Protein AF-A0A673ISH9-F1 (afdb_monomer_lite)

Organism: NCBI:txid307959

Foldseek 3Di:
DVVPVVVVVVVVVVVVVCVVVVVPPPDDPDDDDDDDDDDPPPDDDVVVVVVVVVVVVLVPDPDPVVNVVVVVVDDPVVVVVVVVVVVVDDPDPDDDDDPDDPVRVVVVVVVVVVVVVVVVVVVVVVVVVVVVVVVVVVVVVVVVVVVVVVVVVVVVVVVVVVVVVVVVVVVVVVVVVVVVVVVVVVVVVVVVVVVVVVVVVVVVVVVVVVVVVVVVVVVVVVVVVVVVVVVVVVVVVVVVVVVVVVVVVVVVVVVVVVVVVVVVVVVVVVVVVVVVVVVVVVVVVVVVVVVVVVVVVVVVVVVDDDD

Secondary structure (DSSP, 8-state):
--HHHHHHHHHHHHHHHHHHTTTTS-S---------S-----S--HHHHHHHHHHHHHHT---HHHHHHHHHHS-HHHHHHHHHHHHT--------S----HHHHHHHHHHHHHHHHHHHHHHHHHHHHHHHHHHHHHHHHHHHHHHHHHHHHHHHHHHHHHHHHHHHHHHHHHHHHHHHHHHHHHHHHHHHHHHHHHHHHHHHHHHHHHHHHHHHHHHHHHHHHHHHHHHHHHHHHHHHHHHHHHHHHHHHHHHHHHHHHHHHHHHHHHHHHHHHHHHHHHHHHHHHHHHHHHHHHHHHHTT----

Radius of gyration: 97.78 Å; chains: 1; bounding box: 196×85×263 Å

Structure (mmCIF, N/CA/C/O backbone):
data_AF-A0A673ISH9-F1
#
_entry.id   AF-A0A673ISH9-F1
#
loop_
_atom_site.group_PDB
_atom_site.id
_atom_site.type_symbol
_atom_site.label_atom_id
_atom_site.label_alt_id
_atom_site.label_comp_id
_atom_site.label_asym_id
_atom_site.label_entity_id
_atom_site.label_seq_id
_atom_site.pdbx_PDB_ins_code
_atom_site.Cartn_x
_atom_site.Cartn_y
_atom_site.Cartn_z
_atom_site.occupancy
_atom_site.B_iso_or_equiv
_atom_site.auth_seq_id
_atom_site.auth_comp_id
_atom_site.auth_asym_id
_atom_site.auth_atom_id
_atom_site.pdbx_PDB_model_num
ATOM 1 N N . MET A 1 1 ? -27.353 -37.062 15.083 1.00 54.69 1 MET A N 1
ATOM 2 C CA . MET A 1 1 ? -26.803 -37.306 16.437 1.00 54.69 1 MET A CA 1
ATOM 3 C C . MET A 1 1 ? -26.825 -36.071 17.351 1.00 54.69 1 MET A C 1
ATOM 5 O O . MET A 1 1 ? -26.602 -36.241 18.534 1.00 54.69 1 MET A O 1
ATOM 9 N N . ALA A 1 2 ? -27.148 -34.859 16.867 1.00 55.19 2 ALA A N 1
ATOM 10 C CA . ALA A 1 2 ? -27.230 -33.647 17.705 1.00 55.19 2 ALA A CA 1
ATOM 11 C C . ALA A 1 2 ? -28.579 -33.440 18.439 1.00 55.19 2 ALA A C 1
ATOM 13 O O . ALA A 1 2 ? -28.677 -32.582 19.306 1.00 55.19 2 ALA A O 1
ATOM 14 N N . SER A 1 3 ? -29.616 -34.220 18.106 1.00 65.44 3 SER A N 1
ATOM 15 C CA . SER A 1 3 ? -30.972 -34.047 18.659 1.00 65.44 3 SER A CA 1
ATOM 16 C C . SER A 1 3 ? -31.122 -34.545 20.099 1.00 65.44 3 SER A C 1
ATOM 18 O O . SER A 1 3 ? -31.975 -34.047 20.822 1.00 65.44 3 SER A O 1
ATOM 20 N N . ASP A 1 4 ? -30.316 -35.524 20.509 1.00 77.62 4 ASP A N 1
ATOM 21 C CA . ASP A 1 4 ? -30.502 -36.228 21.786 1.00 77.62 4 ASP A CA 1
ATOM 22 C C . ASP A 1 4 ? -29.979 -35.394 22.968 1.00 77.62 4 ASP A C 1
ATOM 24 O O . ASP A 1 4 ? -30.628 -35.257 24.001 1.00 77.62 4 ASP A O 1
ATOM 28 N N . ALA A 1 5 ? -28.847 -34.712 22.762 1.00 81.06 5 ALA A N 1
ATOM 29 C CA . ALA A 1 5 ? -28.279 -33.787 23.740 1.00 81.06 5 ALA A CA 1
ATOM 30 C C . ALA A 1 5 ? -29.147 -32.529 23.935 1.00 81.06 5 ALA A C 1
ATOM 32 O O . ALA A 1 5 ? -29.278 -32.047 25.057 1.00 81.06 5 ALA A O 1
ATOM 33 N N . SER A 1 6 ? -29.769 -32.021 22.863 1.00 84.50 6 SER A N 1
ATOM 34 C CA . SER A 1 6 ? -30.681 -30.870 22.942 1.00 84.50 6 SER A CA 1
ATOM 35 C C . SER A 1 6 ? -31.958 -31.217 23.710 1.00 84.50 6 SER A C 1
ATOM 37 O O . SER A 1 6 ? -32.383 -30.441 24.558 1.00 84.50 6 SER A O 1
ATOM 39 N N . HIS A 1 7 ? -32.527 -32.403 23.471 1.00 88.38 7 HIS A N 1
ATOM 40 C CA . HIS A 1 7 ? -33.736 -32.857 24.159 1.00 88.38 7 HIS A CA 1
ATOM 41 C C . HIS A 1 7 ? -33.478 -33.149 25.648 1.00 88.38 7 HIS A C 1
ATOM 43 O O . HIS A 1 7 ? -34.328 -32.866 26.494 1.00 88.38 7 HIS A O 1
ATOM 49 N N . MET A 1 8 ? -32.296 -33.672 25.993 1.00 86.19 8 MET A N 1
ATOM 50 C CA . MET A 1 8 ? -31.890 -33.845 27.392 1.00 86.19 8 MET A CA 1
ATOM 51 C C . MET A 1 8 ? -31.741 -32.512 28.134 1.00 86.19 8 MET A C 1
ATOM 53 O O . MET A 1 8 ? -32.114 -32.432 29.303 1.00 86.19 8 MET A O 1
ATOM 57 N N . LEU A 1 9 ? -31.199 -31.480 27.479 1.00 87.62 9 LEU A N 1
ATOM 58 C CA . LEU A 1 9 ? -31.047 -30.157 28.088 1.00 87.62 9 LEU A CA 1
ATOM 59 C C . LEU A 1 9 ? -32.413 -29.493 28.318 1.00 87.62 9 LEU A C 1
ATOM 61 O O . LEU A 1 9 ? -32.655 -28.942 29.386 1.00 87.62 9 LEU A O 1
ATOM 65 N N . GLU A 1 10 ? -33.315 -29.603 27.343 1.00 88.75 10 GLU A N 1
ATOM 66 C CA . GLU A 1 10 ? -34.685 -29.086 27.423 1.00 88.75 10 GLU A CA 1
ATOM 67 C C . GLU A 1 10 ? -35.474 -29.738 28.570 1.00 88.75 10 GLU A C 1
ATOM 69 O O . GLU A 1 10 ? -36.025 -29.038 29.416 1.00 88.75 10 GLU A O 1
ATOM 74 N N . ALA A 1 11 ? -35.417 -31.069 28.689 1.00 85.94 11 ALA A N 1
ATOM 75 C CA . ALA A 1 11 ? -36.080 -31.798 29.773 1.00 85.94 11 ALA A CA 1
ATOM 76 C C . ALA A 1 11 ? -35.488 -31.491 31.165 1.00 85.94 11 ALA A C 1
ATOM 78 O O . ALA A 1 11 ? -36.198 -31.535 32.172 1.00 85.94 11 ALA A O 1
ATOM 79 N N . ALA A 1 12 ? -34.187 -31.192 31.242 1.00 87.94 12 ALA A N 1
ATOM 80 C CA . ALA A 1 12 ? -33.538 -30.805 32.493 1.00 87.94 12 ALA A CA 1
ATOM 81 C C . ALA A 1 12 ? -33.943 -29.391 32.940 1.00 87.94 12 ALA A C 1
ATOM 83 O O . ALA A 1 12 ? -34.156 -29.172 34.131 1.00 87.94 12 ALA A O 1
ATOM 84 N N . LEU A 1 13 ? -34.088 -28.451 31.999 1.00 89.25 13 LEU A N 1
ATOM 85 C CA . LEU A 1 13 ? -34.551 -27.090 32.283 1.00 89.25 13 LEU A CA 1
ATOM 86 C C . LEU A 1 13 ? -36.020 -27.076 32.727 1.00 89.25 13 LEU A C 1
ATOM 88 O O . LEU A 1 13 ? -36.344 -26.431 33.720 1.00 89.25 13 LEU A O 1
ATOM 92 N N . GLU A 1 14 ? -36.880 -27.869 32.083 1.00 85.38 14 GLU A N 1
ATOM 93 C CA . GLU A 1 14 ? -38.287 -28.021 32.480 1.00 85.38 14 GLU A CA 1
ATOM 94 C C . GLU A 1 14 ? -38.423 -28.608 33.901 1.00 85.38 14 GLU A C 1
ATOM 96 O O . GLU A 1 14 ? -39.235 -28.148 34.704 1.00 85.38 14 GLU A O 1
ATOM 101 N N . GLN A 1 15 ? -37.554 -29.557 34.280 1.00 84.88 15 GLN A N 1
ATOM 102 C CA . GLN A 1 15 ? -37.510 -30.065 35.658 1.00 84.88 15 GLN A CA 1
ATOM 103 C C . GLN A 1 15 ? -37.092 -29.016 36.692 1.00 84.88 15 GLN A C 1
ATOM 105 O O . GLN A 1 15 ? -37.546 -29.089 37.835 1.00 84.88 15 GLN A O 1
ATOM 110 N N . MET A 1 16 ? -36.209 -28.082 36.336 1.00 81.69 16 MET A N 1
ATOM 111 C CA . MET A 1 16 ? -35.798 -27.012 37.247 1.00 81.69 16 MET A CA 1
ATOM 112 C C . MET A 1 16 ? -36.930 -26.004 37.449 1.00 81.69 16 MET A C 1
ATOM 114 O O . MET A 1 16 ? -37.184 -25.610 38.589 1.00 81.69 16 MET A O 1
ATOM 118 N N . ASP A 1 17 ? -37.664 -25.676 36.385 1.00 81.56 17 ASP A N 1
ATOM 119 C CA . ASP A 1 17 ? -38.847 -24.815 36.463 1.00 81.56 17 ASP A CA 1
ATOM 120 C C . ASP A 1 17 ? -39.957 -25.443 37.321 1.00 81.56 17 ASP A C 1
ATOM 122 O O . ASP A 1 17 ? -40.519 -24.765 38.179 1.00 81.56 17 ASP A O 1
ATOM 126 N N . ASP A 1 18 ? -40.207 -26.751 37.204 1.00 81.75 18 ASP A N 1
ATOM 127 C CA . ASP A 1 18 ? -41.174 -27.473 38.048 1.00 81.75 18 ASP A CA 1
ATOM 128 C C . ASP A 1 18 ? -40.818 -27.462 39.550 1.00 81.75 18 ASP A C 1
ATOM 130 O O . ASP A 1 18 ? -41.706 -27.501 40.413 1.00 81.75 18 ASP A O 1
ATOM 134 N N . ILE A 1 19 ? -39.520 -27.447 39.878 1.00 74.44 19 ILE A N 1
ATOM 135 C CA . ILE A 1 19 ? -39.020 -27.375 41.260 1.00 74.44 19 ILE A CA 1
ATOM 136 C C . ILE A 1 19 ? -39.167 -25.950 41.802 1.00 74.44 19 ILE A C 1
ATOM 138 O O . ILE A 1 19 ? -39.628 -25.778 42.930 1.00 74.44 19 ILE A O 1
ATOM 142 N N . ILE A 1 20 ? -38.829 -24.934 41.001 1.00 73.69 20 ILE A N 1
ATOM 143 C CA . ILE A 1 20 ? -38.956 -23.518 41.378 1.00 73.69 20 ILE A CA 1
ATOM 144 C C . ILE A 1 20 ? -40.434 -23.118 41.511 1.00 73.69 20 ILE A C 1
ATOM 146 O O . ILE A 1 20 ? -40.794 -22.388 42.433 1.00 73.69 20 ILE A O 1
ATOM 150 N N . ALA A 1 21 ? -41.308 -23.650 40.652 1.00 78.25 21 ALA A N 1
ATOM 151 C CA . ALA A 1 21 ? -42.753 -23.423 40.694 1.00 78.25 21 ALA A CA 1
ATOM 152 C C . ALA A 1 21 ? -43.468 -24.175 41.837 1.00 78.25 21 ALA A C 1
ATOM 154 O O . ALA A 1 21 ? -44.660 -23.966 42.060 1.00 78.25 21 ALA A O 1
ATOM 155 N N . GLY A 1 22 ? -42.771 -25.060 42.563 1.00 67.00 22 GLY A N 1
ATOM 156 C CA . GLY A 1 22 ? -43.341 -25.844 43.664 1.00 67.00 22 GLY A CA 1
ATOM 157 C C . GLY A 1 22 ? -44.279 -26.977 43.224 1.00 67.00 22 GLY A C 1
ATOM 158 O O . GLY A 1 22 ? -44.858 -27.659 44.071 1.00 67.00 22 GLY A O 1
ATOM 159 N N . SER A 1 23 ? -44.395 -27.232 41.919 1.00 65.69 23 SER A N 1
ATOM 160 C CA . SER A 1 23 ? -45.298 -28.224 41.320 1.00 65.69 23 SER A CA 1
ATOM 161 C C . SER A 1 23 ? -44.922 -29.675 41.654 1.00 65.69 23 SER A C 1
ATOM 163 O O . SER A 1 23 ? -45.761 -30.571 41.555 1.00 65.69 23 SER A O 1
ATOM 165 N N . LYS A 1 24 ? -43.675 -29.930 42.082 1.00 56.50 24 LYS A N 1
ATOM 166 C CA . LYS A 1 24 ? -43.125 -31.287 42.273 1.00 56.50 24 LYS A CA 1
ATOM 167 C C . LYS A 1 24 ? -42.736 -31.656 43.709 1.00 56.50 24 LYS A C 1
ATOM 169 O O . LYS A 1 24 ? -42.126 -32.700 43.925 1.00 56.50 24 LYS A O 1
ATOM 174 N N . ALA A 1 25 ? -43.139 -30.869 44.709 1.00 53.06 25 ALA A N 1
ATOM 175 C CA . ALA A 1 25 ? -42.859 -31.154 46.124 1.00 53.06 25 ALA A CA 1
ATOM 176 C C . ALA A 1 25 ? -43.695 -32.309 46.732 1.00 53.06 25 ALA A C 1
ATOM 178 O O . ALA A 1 25 ? -43.620 -32.564 47.932 1.00 53.06 25 ALA A O 1
ATOM 179 N N . ALA A 1 26 ? -44.484 -33.031 45.930 1.00 54.50 26 ALA A N 1
ATOM 180 C CA . ALA A 1 26 ? -45.403 -34.065 46.403 1.00 54.50 26 ALA A CA 1
ATOM 181 C C . ALA A 1 26 ? -45.186 -35.429 45.728 1.00 54.50 26 ALA A C 1
ATOM 183 O O . ALA A 1 26 ? -46.145 -36.073 45.319 1.00 54.50 26 ALA A O 1
ATOM 184 N N . VAL A 1 27 ? -43.941 -35.905 45.611 1.00 49.75 27 VAL A N 1
ATOM 185 C CA . VAL A 1 27 ? -43.688 -37.322 45.298 1.00 49.75 27 VAL A CA 1
ATOM 186 C C . VAL A 1 27 ? -42.515 -37.857 46.120 1.00 49.75 27 VAL A C 1
ATOM 188 O O . VAL A 1 27 ? -41.355 -37.667 45.777 1.00 49.75 27 VAL A O 1
ATOM 191 N N . GLY A 1 28 ? -42.846 -38.605 47.177 1.00 46.75 28 GLY A N 1
ATOM 192 C CA . GLY A 1 28 ? -42.108 -39.831 47.482 1.00 46.75 28 GLY A CA 1
ATOM 193 C C . GLY A 1 28 ? -40.997 -39.791 48.532 1.00 46.75 28 GLY A C 1
ATOM 194 O O . GLY A 1 28 ? -39.947 -40.372 48.294 1.00 46.75 28 GLY A O 1
ATOM 195 N N . PHE A 1 29 ? -41.255 -39.257 49.729 1.00 41.28 29 PHE A N 1
ATOM 196 C CA . PHE A 1 29 ? -40.641 -39.808 50.948 1.00 41.28 29 PHE A CA 1
ATOM 197 C C . PHE A 1 29 ? -41.734 -40.378 51.854 1.00 41.28 29 PHE A C 1
ATOM 199 O O . PHE A 1 29 ? -42.214 -39.755 52.795 1.00 41.28 29 PHE A O 1
ATOM 206 N N . SER A 1 30 ? -42.175 -41.582 51.500 1.00 41.94 30 SER A N 1
ATOM 207 C CA . SER A 1 30 ? -43.017 -42.451 52.317 1.00 41.94 30 SER A CA 1
ATOM 208 C C . SER A 1 30 ? -42.151 -43.371 53.187 1.00 41.94 30 SER A C 1
ATOM 210 O O . SER A 1 30 ? -41.233 -44.002 52.663 1.00 41.94 30 SER A O 1
ATOM 212 N N . ASN A 1 31 ? -42.546 -43.492 54.463 1.00 37.19 31 ASN A N 1
ATOM 213 C CA . ASN A 1 31 ? -42.035 -44.324 55.573 1.00 37.19 31 ASN A CA 1
ATOM 214 C C . ASN A 1 31 ? -40.959 -43.647 56.443 1.00 37.19 31 ASN A C 1
ATOM 216 O O . ASN A 1 31 ? -39.827 -43.490 56.016 1.00 37.19 31 ASN A O 1
ATOM 220 N N . GLY A 1 32 ? -41.186 -43.286 57.706 1.00 34.25 32 GLY A N 1
ATOM 221 C CA . GLY A 1 32 ? -42.346 -43.420 58.584 1.00 34.25 32 GLY A CA 1
ATOM 222 C C . GLY A 1 32 ? -41.875 -43.321 60.038 1.00 34.25 32 GLY A C 1
ATOM 223 O O . GLY A 1 32 ? -40.912 -43.994 60.379 1.00 34.25 32 GLY A O 1
ATOM 224 N N . LEU A 1 33 ? -42.527 -42.499 60.867 1.00 34.06 33 LEU A N 1
ATOM 225 C CA . LEU A 1 33 ? -42.772 -42.748 62.295 1.00 34.06 33 LEU A CA 1
ATOM 226 C C . LEU A 1 33 ? -43.655 -41.617 62.849 1.00 34.06 33 LEU A C 1
ATOM 228 O O . LEU A 1 33 ? -43.332 -40.439 62.731 1.00 34.06 33 LEU A O 1
ATOM 232 N N . TYR A 1 34 ? -44.787 -42.022 63.408 1.00 40.50 34 TYR A N 1
ATOM 233 C CA . TYR A 1 34 ? -45.808 -41.224 64.080 1.00 40.50 34 TYR A CA 1
ATOM 234 C C . TYR A 1 34 ? -45.198 -40.343 65.186 1.00 40.50 34 TYR A C 1
ATOM 236 O O . TYR A 1 34 ? -44.296 -40.772 65.900 1.00 40.50 34 TYR A O 1
ATOM 244 N N . ASP A 1 35 ? -45.536 -39.054 65.184 1.00 37.53 35 ASP A N 1
ATOM 245 C CA . ASP A 1 35 ? -46.456 -38.421 66.145 1.00 37.53 35 ASP A CA 1
ATOM 246 C C . ASP A 1 35 ? -46.049 -38.607 67.610 1.00 37.53 35 ASP A C 1
ATOM 248 O O . ASP A 1 35 ? -46.134 -39.711 68.132 1.00 37.53 35 ASP A O 1
ATOM 252 N N . LEU A 1 36 ? -45.629 -37.510 68.248 1.00 47.91 36 LEU A N 1
ATOM 253 C CA . LEU A 1 36 ? -45.933 -37.146 69.636 1.00 47.91 36 LEU A CA 1
ATOM 254 C C . LEU A 1 36 ? -45.344 -35.747 69.883 1.00 47.91 36 LEU A C 1
ATOM 256 O O . LEU A 1 36 ? -44.198 -35.599 70.309 1.00 47.91 36 LEU A O 1
ATOM 260 N N . GLY A 1 37 ? -46.117 -34.700 69.590 1.00 33.41 37 GLY A N 1
ATOM 261 C CA . GLY A 1 37 ? -45.637 -33.340 69.828 1.00 33.41 37 GLY A CA 1
ATOM 262 C C . GLY A 1 37 ? -46.582 -32.215 69.433 1.00 33.41 37 GLY A C 1
ATOM 263 O O . GLY A 1 37 ? -46.217 -31.396 68.604 1.00 33.41 37 GLY A O 1
ATOM 264 N N . SER A 1 38 ? -47.726 -32.134 70.121 1.00 35.62 38 SER A N 1
ATOM 265 C CA . SER A 1 38 ? -48.576 -30.938 70.275 1.00 35.62 38 SER A CA 1
ATOM 266 C C . SER A 1 38 ? -49.648 -30.663 69.211 1.00 35.62 38 SER A C 1
ATOM 268 O O . SER A 1 38 ? -49.358 -30.145 68.134 1.00 35.62 38 SER A O 1
ATOM 270 N N . PRO A 1 39 ? -50.932 -30.796 69.592 1.00 39.91 39 PRO A N 1
ATOM 271 C CA . PRO A 1 39 ? -51.975 -29.908 69.132 1.00 39.91 39 PRO A CA 1
ATOM 272 C C . PRO A 1 39 ? -52.344 -28.964 70.284 1.00 39.91 39 PRO A C 1
ATOM 274 O O . PRO A 1 39 ? -53.205 -29.272 71.108 1.00 39.91 39 PRO A O 1
ATOM 277 N N . VAL A 1 40 ? -51.771 -27.759 70.314 1.00 43.69 40 VAL A N 1
ATOM 278 C CA . VAL A 1 40 ? -52.495 -26.612 70.887 1.00 43.69 40 VAL A CA 1
ATOM 279 C C . VAL A 1 40 ? -53.539 -26.209 69.847 1.00 43.69 40 VAL A C 1
ATOM 281 O O . VAL A 1 40 ? -53.398 -25.238 69.111 1.00 43.69 40 VAL A O 1
ATOM 284 N N . SER A 1 41 ? -54.578 -27.036 69.727 1.00 38.88 41 SER A N 1
ATOM 285 C CA . SER A 1 41 ? -55.801 -26.661 69.032 1.00 38.88 41 SER A CA 1
ATOM 286 C C . SER A 1 41 ? -56.639 -25.867 70.022 1.00 38.88 41 SER A C 1
ATOM 288 O O . SER A 1 41 ? -57.306 -26.419 70.896 1.00 38.88 41 SER A O 1
ATOM 290 N N . VAL A 1 42 ? -56.555 -24.545 69.899 1.00 46.72 42 VAL A N 1
ATOM 291 C CA . VAL A 1 42 ? -57.412 -23.565 70.574 1.00 46.72 42 VAL A CA 1
ATOM 292 C C . VAL A 1 42 ? -58.794 -23.583 69.908 1.00 46.72 42 VAL A C 1
ATOM 294 O O . VAL A 1 42 ? -59.232 -22.617 69.292 1.00 46.72 42 VAL A O 1
ATOM 297 N N . GLY A 1 43 ? -59.467 -24.729 69.970 1.00 51.62 43 GLY A N 1
ATOM 298 C CA . GLY A 1 43 ? -60.897 -24.844 69.711 1.00 51.62 43 GLY A CA 1
ATOM 299 C C . GLY A 1 43 ? -61.642 -24.867 71.047 1.00 51.62 43 GLY A C 1
ATOM 300 O O . GLY A 1 43 ? -61.099 -25.404 72.017 1.00 51.62 43 GLY A O 1
ATOM 301 N N . PRO A 1 44 ? -62.873 -24.328 71.147 1.00 49.09 44 PRO A N 1
ATOM 302 C CA . PRO A 1 44 ? -63.705 -24.565 72.320 1.00 49.09 44 PRO A CA 1
ATOM 303 C C . PRO A 1 44 ? -63.781 -26.078 72.524 1.00 49.09 44 PRO A C 1
ATOM 305 O O . PRO A 1 44 ? -64.169 -26.795 71.598 1.00 49.09 44 PRO A O 1
ATOM 308 N N . LEU A 1 45 ? -63.346 -26.559 73.696 1.00 56.31 45 LEU A N 1
ATOM 309 C CA . LEU A 1 45 ? -63.398 -27.974 74.068 1.00 56.31 45 LEU A CA 1
ATOM 310 C C . LEU A 1 45 ? -64.744 -28.548 73.598 1.00 56.31 45 LEU A C 1
ATOM 312 O O . LEU A 1 45 ? -65.768 -27.929 73.897 1.00 56.31 45 LEU A O 1
ATOM 316 N N . PRO A 1 46 ? -64.785 -29.687 72.880 1.00 67.50 46 PRO A N 1
ATOM 317 C CA . PRO A 1 46 ? -66.018 -30.222 72.296 1.00 67.50 46 PRO A CA 1
ATOM 318 C C . PRO A 1 46 ? -67.180 -30.257 73.293 1.00 67.50 46 PRO A C 1
ATOM 320 O O . PRO A 1 46 ? -68.310 -29.948 72.945 1.00 67.50 46 PRO A O 1
ATOM 323 N N . VAL A 1 47 ? -66.869 -30.525 74.563 1.00 67.12 47 VAL A N 1
ATOM 324 C CA . VAL A 1 47 ? -67.801 -30.521 75.696 1.00 67.12 47 VAL A CA 1
ATOM 325 C C . VAL A 1 47 ? -68.473 -29.161 75.931 1.00 67.12 47 VAL A C 1
ATOM 327 O O . VAL A 1 47 ? -69.672 -29.128 76.180 1.00 67.12 47 VAL A O 1
ATOM 330 N N . LEU A 1 48 ? -67.745 -28.043 75.828 1.00 67.38 48 LEU A N 1
ATOM 331 C CA . LEU A 1 48 ? -68.309 -26.695 75.983 1.00 67.38 48 LEU A CA 1
ATOM 332 C C . LEU A 1 48 ? -69.230 -26.341 74.815 1.00 67.38 48 LEU A C 1
ATOM 334 O O . LEU A 1 48 ? -70.319 -25.819 75.032 1.00 67.38 48 LEU A O 1
ATOM 338 N N . LYS A 1 49 ? -68.831 -26.696 73.589 1.00 74.38 49 LYS A N 1
ATOM 339 C CA . LYS A 1 49 ? -69.655 -26.483 72.396 1.00 74.38 49 LYS A CA 1
ATOM 340 C C . LYS A 1 49 ? -70.941 -27.316 72.439 1.00 74.38 49 LYS A C 1
ATOM 342 O O . LYS A 1 49 ? -72.022 -26.784 72.217 1.00 74.38 49 LYS A O 1
ATOM 347 N N . LEU A 1 50 ? -70.836 -28.592 72.810 1.00 75.25 50 LEU A N 1
ATOM 348 C CA . LEU A 1 50 ? -71.983 -29.479 73.022 1.00 75.25 50 LEU A CA 1
ATOM 349 C C . LEU A 1 50 ? -72.895 -28.980 74.152 1.00 75.25 50 LEU A C 1
ATOM 351 O O . LEU A 1 50 ? -74.112 -29.041 74.016 1.00 75.25 50 LEU A O 1
ATOM 355 N N . ALA A 1 51 ? -72.339 -28.455 75.248 1.00 74.06 51 ALA A N 1
ATOM 356 C CA . ALA A 1 51 ? -73.131 -27.873 76.332 1.00 74.06 51 ALA A CA 1
ATOM 357 C C . ALA A 1 51 ? -73.911 -26.626 75.877 1.00 74.06 51 ALA A C 1
ATOM 359 O O . ALA A 1 51 ? -75.058 -26.432 76.283 1.00 74.06 51 ALA A O 1
ATOM 360 N N . GLU A 1 52 ? -73.317 -25.806 75.011 1.00 74.12 52 GLU A N 1
ATOM 361 C CA . GLU A 1 52 ? -73.948 -24.608 74.455 1.00 74.12 52 GLU A CA 1
ATOM 362 C C . GLU A 1 52 ? -75.030 -24.944 73.417 1.00 74.12 52 GLU A C 1
ATOM 364 O O . GLU A 1 52 ? -76.124 -24.382 73.465 1.00 74.12 52 GLU A O 1
ATOM 369 N N . GLU A 1 53 ? -74.795 -25.938 72.558 1.00 78.50 53 GLU A N 1
ATOM 370 C CA . GLU A 1 53 ? -75.804 -26.480 71.637 1.00 78.50 53 GLU A CA 1
ATOM 371 C C . GLU A 1 53 ? -77.008 -27.070 72.391 1.00 78.50 53 GLU A C 1
ATOM 373 O O . GLU A 1 53 ? -78.160 -26.830 72.026 1.00 78.50 53 GLU A O 1
ATOM 378 N N . LEU A 1 54 ? -76.762 -27.787 73.491 1.00 73.88 54 LEU A N 1
ATOM 379 C CA . LEU A 1 54 ? -77.806 -28.386 74.328 1.00 73.88 54 LEU A CA 1
ATOM 380 C C . LEU A 1 54 ? -78.599 -27.308 75.088 1.00 73.88 54 LEU A C 1
ATOM 382 O O . LEU A 1 54 ? -79.825 -27.387 75.179 1.00 73.88 54 LEU A O 1
ATOM 386 N N . ARG A 1 55 ? -77.928 -26.250 75.565 1.00 78.44 55 ARG A N 1
ATOM 387 C CA . ARG A 1 55 ? -78.581 -25.067 76.147 1.00 78.44 55 ARG A CA 1
ATOM 388 C C . ARG A 1 55 ? -79.493 -24.371 75.131 1.00 78.44 55 ARG A C 1
ATOM 390 O O . ARG A 1 55 ? -80.649 -24.107 75.458 1.00 78.44 55 ARG A O 1
ATOM 397 N N . LEU A 1 56 ? -79.006 -24.115 73.916 1.00 77.81 56 LEU A N 1
ATOM 398 C CA . LEU A 1 56 ? -79.776 -23.467 72.847 1.00 77.81 56 LEU A CA 1
ATOM 399 C C . LEU A 1 56 ? -80.982 -24.316 72.418 1.00 77.81 56 LEU A C 1
ATOM 401 O O . LEU A 1 56 ? -82.090 -23.797 72.281 1.00 77.81 56 LEU A O 1
ATOM 405 N N . ALA A 1 57 ? -80.799 -25.632 72.274 1.00 74.62 57 ALA A N 1
ATOM 406 C CA . ALA A 1 57 ? -81.879 -26.564 71.952 1.00 74.62 57 ALA A CA 1
ATOM 407 C C . ALA A 1 57 ? -82.974 -26.593 73.034 1.00 74.62 57 ALA A C 1
ATOM 409 O O . ALA A 1 57 ? -84.155 -26.742 72.717 1.00 74.62 57 ALA A O 1
ATOM 410 N N . LEU A 1 58 ? -82.602 -26.418 74.307 1.00 69.12 58 LEU A N 1
ATOM 411 C CA . LEU A 1 58 ? -83.558 -26.287 75.404 1.00 69.12 58 LEU A CA 1
ATOM 412 C C . LEU A 1 58 ? -84.243 -24.910 75.413 1.00 69.12 58 LEU A C 1
ATOM 414 O O . LEU A 1 58 ? -85.444 -24.850 75.670 1.00 69.12 58 LEU A O 1
ATOM 418 N N . GLU A 1 59 ? -83.527 -23.812 75.146 1.00 74.94 59 GLU A N 1
ATOM 419 C CA . GLU A 1 59 ? -84.079 -22.443 75.081 1.00 74.94 59 GLU A CA 1
ATOM 420 C C . GLU A 1 59 ? -85.101 -22.253 73.944 1.00 74.94 59 GLU A C 1
ATOM 422 O O . GLU A 1 59 ? -86.076 -21.528 74.133 1.00 74.94 59 GLU A O 1
ATOM 427 N N . LEU A 1 60 ? -84.947 -22.945 72.806 1.00 70.62 60 LEU A N 1
ATOM 428 C CA . LEU A 1 60 ? -85.906 -22.894 71.690 1.00 70.62 60 LEU A CA 1
ATOM 429 C C . LEU A 1 60 ? -87.226 -23.655 71.934 1.00 70.62 60 LEU A C 1
ATOM 431 O O . LEU A 1 60 ? -88.171 -23.490 71.160 1.00 70.62 60 LEU A O 1
ATOM 435 N N . GLN A 1 61 ? -87.331 -24.479 72.981 1.00 69.88 61 GLN A N 1
ATOM 436 C CA . GLN A 1 61 ? -88.582 -25.172 73.302 1.00 69.88 61 GLN A CA 1
ATOM 437 C C . GLN A 1 61 ? -89.513 -24.299 74.154 1.00 69.88 61 GLN A C 1
ATOM 439 O O . GLN A 1 61 ? -89.266 -24.063 75.337 1.00 69.88 61 GLN A O 1
ATOM 444 N N . ALA A 1 62 ? -90.622 -23.858 73.552 1.00 55.38 62 ALA A N 1
ATOM 445 C CA . ALA A 1 62 ? -91.562 -22.894 74.133 1.00 55.38 62 ALA A CA 1
ATOM 446 C C . ALA A 1 62 ? -92.573 -23.482 75.152 1.00 55.38 62 ALA A C 1
ATOM 448 O O . ALA A 1 62 ? -93.368 -22.731 75.717 1.00 55.38 62 ALA A O 1
ATOM 449 N N . GLY A 1 63 ? -92.573 -24.800 75.402 1.00 66.06 63 GLY A N 1
ATOM 450 C CA . GLY A 1 63 ? -93.524 -25.479 76.294 1.00 66.06 63 GLY A CA 1
ATOM 451 C C . GLY A 1 63 ? -92.874 -26.112 77.532 1.00 66.06 63 GLY A C 1
ATOM 452 O O . GLY A 1 63 ? -91.963 -26.928 77.421 1.00 66.06 63 GLY A O 1
ATOM 453 N N . ASP A 1 64 ? -93.385 -25.808 78.731 1.00 61.12 64 ASP A N 1
ATOM 454 C CA . ASP A 1 64 ? -92.873 -26.357 80.007 1.00 61.12 64 ASP A CA 1
ATOM 455 C C . ASP A 1 64 ? -93.073 -27.889 80.124 1.00 61.12 64 ASP A C 1
ATOM 457 O O . ASP A 1 64 ? -92.296 -28.609 80.753 1.00 61.12 64 ASP A O 1
ATOM 461 N N . LYS A 1 65 ? -94.087 -28.430 79.435 1.00 62.78 65 LYS A N 1
ATOM 462 C CA . LYS A 1 65 ? -94.352 -29.878 79.384 1.00 62.78 65 LYS A CA 1
ATOM 463 C C . LYS A 1 65 ? -93.278 -30.648 78.608 1.00 62.78 65 LYS A C 1
ATOM 465 O O . LYS A 1 65 ? -92.858 -31.713 79.061 1.00 62.78 65 LYS A O 1
ATOM 470 N N . ASP A 1 66 ? -92.787 -30.091 77.505 1.00 65.00 66 ASP A N 1
ATOM 471 C CA . ASP A 1 66 ? -91.802 -30.749 76.638 1.00 65.00 66 ASP A CA 1
ATOM 472 C C . ASP A 1 66 ? -90.397 -30.703 77.260 1.00 65.00 66 ASP A C 1
ATOM 474 O O . ASP A 1 66 ? -89.664 -31.694 77.243 1.00 65.00 66 ASP A O 1
ATOM 478 N N . ARG A 1 67 ? -90.074 -29.611 77.970 1.00 66.00 67 ARG A N 1
ATOM 479 C CA . ARG A 1 67 ? -88.843 -29.486 78.774 1.00 66.00 67 ARG A CA 1
ATOM 480 C C . ARG A 1 67 ? -88.764 -30.527 79.891 1.00 66.00 67 ARG A C 1
ATOM 482 O O . ARG A 1 67 ? -87.699 -31.098 80.128 1.00 66.00 67 ARG A O 1
ATOM 489 N N . ASN A 1 68 ? -89.877 -30.800 80.571 1.00 64.69 68 ASN A N 1
ATOM 490 C CA . ASN A 1 68 ? -89.922 -31.817 81.626 1.00 64.69 68 ASN A CA 1
ATOM 491 C C . ASN A 1 68 ? -89.868 -33.243 81.057 1.00 64.69 68 ASN A C 1
ATOM 493 O O . ASN A 1 68 ? -89.263 -34.119 81.676 1.00 64.69 68 ASN A O 1
ATOM 497 N N . SER A 1 69 ? -90.394 -33.458 79.847 1.00 68.00 69 SER A N 1
ATOM 498 C CA . SER A 1 69 ? -90.226 -34.720 79.121 1.00 68.00 69 SER A CA 1
ATOM 499 C C . SER A 1 69 ? -88.760 -34.959 78.719 1.00 68.00 69 SER A C 1
ATOM 501 O O . SER A 1 69 ? -88.248 -36.054 78.945 1.00 68.00 69 SER A O 1
ATOM 503 N N . LEU A 1 70 ? -88.025 -33.936 78.258 1.00 67.12 70 LEU A N 1
ATOM 504 C CA . LEU A 1 70 ? -86.576 -34.044 78.006 1.00 67.12 70 LEU A CA 1
ATOM 505 C C . LEU A 1 70 ? -85.759 -34.275 79.284 1.00 67.12 70 LEU A C 1
ATOM 507 O O . LEU A 1 70 ? -84.835 -35.084 79.284 1.00 67.12 70 LEU A O 1
ATOM 511 N N . ARG A 1 71 ? -86.108 -33.617 80.397 1.00 66.81 71 ARG A N 1
ATOM 512 C CA . ARG A 1 71 ? -85.457 -33.877 81.694 1.00 66.81 71 ARG A CA 1
ATOM 513 C C . ARG A 1 71 ? -85.654 -35.315 82.162 1.00 66.81 71 ARG A C 1
ATOM 515 O O . ARG A 1 71 ? -84.727 -35.888 82.717 1.00 66.81 71 ARG A O 1
ATOM 522 N N . SER A 1 72 ? -86.823 -35.905 81.900 1.00 64.44 72 SER A N 1
ATOM 523 C CA . SER A 1 72 ? -87.094 -37.314 82.219 1.00 64.44 72 SER A CA 1
ATOM 524 C C . SER A 1 72 ? -86.339 -38.314 81.331 1.00 64.44 72 SER A C 1
ATOM 526 O O . SER A 1 72 ? -86.245 -39.485 81.687 1.00 64.44 72 SER A O 1
ATOM 528 N N . GLN A 1 73 ? -85.780 -37.859 80.201 1.00 70.00 73 GLN A N 1
ATOM 529 C CA . GLN A 1 73 ? -84.922 -38.662 79.324 1.00 70.00 73 GLN A CA 1
ATOM 530 C C . GLN A 1 73 ? -83.441 -38.614 79.731 1.00 70.00 73 GLN A C 1
ATOM 532 O O . GLN A 1 73 ? -82.670 -39.467 79.290 1.00 70.00 73 GLN A O 1
ATOM 537 N N . LEU A 1 74 ? -83.026 -37.662 80.579 1.00 70.56 74 LEU A N 1
ATOM 538 C CA . LEU A 1 74 ? -81.682 -37.684 81.152 1.00 70.56 74 LEU A CA 1
ATOM 539 C C . LEU A 1 74 ? -81.607 -38.731 82.276 1.00 70.56 74 LEU A C 1
ATOM 541 O O . LEU A 1 74 ? -82.430 -38.703 83.194 1.00 70.56 74 LEU A O 1
ATOM 545 N N . PRO A 1 75 ? -80.589 -39.608 82.280 1.00 78.50 75 PRO A N 1
ATOM 546 C CA . PRO A 1 75 ? -80.311 -40.463 83.426 1.00 78.50 75 PRO A CA 1
ATOM 547 C C . PRO A 1 75 ? -80.145 -39.628 84.708 1.00 78.50 75 PRO A C 1
ATOM 549 O O . PRO A 1 75 ? -79.377 -38.662 84.729 1.00 78.50 75 PRO A O 1
ATOM 552 N N . CYS A 1 76 ? -80.829 -40.008 85.796 1.00 71.44 76 CYS A N 1
ATOM 553 C CA . CYS A 1 76 ? -80.790 -39.274 87.074 1.00 71.44 76 CYS A CA 1
ATOM 554 C C . CYS A 1 76 ? -79.364 -39.061 87.608 1.00 71.44 76 CYS A C 1
ATOM 556 O O . CYS A 1 76 ? -79.083 -38.045 88.242 1.00 71.44 76 CYS A O 1
ATOM 558 N N . THR A 1 77 ? -78.455 -39.992 87.317 1.00 74.00 77 THR A N 1
ATOM 559 C CA . THR A 1 77 ? -77.039 -39.925 87.694 1.00 74.00 77 THR A CA 1
ATOM 560 C C . THR A 1 77 ? -76.309 -38.757 87.033 1.00 74.00 77 THR A C 1
ATOM 562 O O . THR A 1 77 ? -75.524 -38.089 87.701 1.00 74.00 77 THR A O 1
ATOM 565 N N . THR A 1 78 ? -76.590 -38.466 85.758 1.00 77.12 78 THR A N 1
ATOM 566 C CA . THR A 1 78 ? -75.994 -37.349 85.003 1.00 77.12 78 THR A CA 1
ATOM 567 C C . THR A 1 78 ? -76.515 -36.001 85.496 1.00 77.12 78 THR A C 1
ATOM 569 O O . THR A 1 78 ? -75.747 -35.058 85.666 1.00 77.12 78 THR A O 1
ATOM 572 N N . ALA A 1 79 ? -77.817 -35.910 85.782 1.00 73.75 79 ALA A N 1
ATOM 573 C CA . ALA A 1 79 ? -78.405 -34.702 86.354 1.00 73.75 79 ALA A CA 1
ATOM 574 C C . ALA A 1 79 ? -77.809 -34.394 87.736 1.00 73.75 79 ALA A C 1
ATOM 576 O O . ALA A 1 79 ? -77.422 -33.257 87.998 1.00 73.75 79 ALA A O 1
ATOM 577 N N . GLN A 1 80 ? -77.664 -35.406 88.596 1.00 76.38 80 GLN A N 1
ATOM 578 C CA . GLN A 1 80 ? -77.038 -35.242 89.909 1.00 76.38 80 GLN A CA 1
ATOM 579 C C . GLN A 1 80 ? -75.567 -34.833 89.814 1.00 76.38 80 GLN A C 1
ATOM 581 O O . GLN A 1 80 ? -75.177 -33.897 90.499 1.00 76.38 80 GLN A O 1
ATOM 586 N N . THR A 1 81 ? -74.770 -35.448 88.934 1.00 75.25 81 THR A N 1
ATOM 587 C CA . THR A 1 81 ? -73.349 -35.073 88.774 1.00 75.25 81 THR A CA 1
ATOM 588 C C . THR A 1 81 ? -73.173 -33.648 88.264 1.00 75.25 81 THR A C 1
ATOM 590 O O . THR A 1 81 ? -72.296 -32.941 88.747 1.00 75.25 81 THR A O 1
ATOM 593 N N . LEU A 1 82 ? -74.013 -33.192 87.330 1.00 75.75 82 LEU A N 1
ATOM 594 C CA . LEU A 1 82 ? -73.985 -31.802 86.866 1.00 75.75 82 LEU A CA 1
ATOM 595 C C . LEU A 1 82 ? -74.404 -30.820 87.965 1.00 75.75 82 LEU A C 1
ATOM 597 O O . LEU A 1 82 ? -73.817 -29.748 88.083 1.00 75.75 82 LEU A O 1
ATOM 601 N N . THR A 1 83 ? -75.391 -31.194 88.782 1.00 74.94 83 THR A N 1
ATOM 602 C CA . THR A 1 83 ? -75.855 -30.364 89.902 1.00 74.94 83 THR A CA 1
ATOM 603 C C . THR A 1 83 ? -74.784 -30.281 90.988 1.00 74.94 83 THR A C 1
ATOM 605 O O . THR A 1 83 ? -74.473 -29.193 91.453 1.00 74.94 83 THR A O 1
ATOM 608 N N . GLU A 1 84 ? -74.141 -31.402 91.318 1.00 78.38 84 GLU A N 1
ATOM 609 C CA . GLU A 1 84 ? -73.037 -31.466 92.279 1.00 78.38 84 GLU A CA 1
ATOM 610 C C . GLU A 1 84 ? -71.787 -30.726 91.772 1.00 78.38 84 GLU A C 1
ATOM 612 O O . GLU A 1 84 ? -71.090 -30.085 92.554 1.00 78.38 84 GLU A O 1
ATOM 617 N N . TRP A 1 85 ? -71.514 -30.760 90.463 1.00 74.38 85 TRP A N 1
ATOM 618 C CA . TRP A 1 85 ? -70.427 -29.999 89.842 1.00 74.38 85 TRP A CA 1
ATOM 619 C C . TRP A 1 85 ? -70.677 -28.485 89.886 1.00 74.38 85 TRP A C 1
ATOM 621 O O . TRP A 1 85 ? -69.761 -27.723 90.188 1.00 74.38 85 TRP A O 1
ATOM 631 N N . LEU A 1 86 ? -71.919 -28.051 89.648 1.00 71.19 86 LEU A N 1
ATOM 632 C CA . LEU A 1 86 ? -72.316 -26.645 89.763 1.00 71.19 86 LEU A CA 1
ATOM 633 C C . LEU A 1 86 ? -72.343 -26.165 91.224 1.00 71.19 86 LEU A C 1
ATOM 635 O O . LEU A 1 86 ? -71.913 -25.047 91.503 1.00 71.19 86 LEU A O 1
ATOM 639 N N . GLU A 1 87 ? -72.800 -27.000 92.161 1.00 70.31 87 GLU A N 1
ATOM 640 C CA . GLU A 1 87 ? -72.832 -26.673 93.594 1.00 70.31 87 GLU A CA 1
ATOM 641 C C . GLU A 1 87 ? -71.438 -26.669 94.240 1.00 70.31 87 GLU A C 1
ATOM 643 O O . GLU A 1 87 ? -71.201 -25.899 95.171 1.00 70.31 87 GLU A O 1
ATOM 648 N N . LYS A 1 88 ? -70.481 -27.465 93.738 1.00 63.22 88 LYS A N 1
ATOM 649 C CA . LYS A 1 88 ? -69.095 -27.507 94.248 1.00 63.22 88 LYS A CA 1
ATOM 650 C C . LYS A 1 88 ? -68.175 -26.380 93.755 1.00 63.22 88 LYS A C 1
ATOM 652 O O . LYS A 1 88 ? -67.003 -26.382 94.122 1.00 63.22 88 LYS A O 1
ATOM 657 N N . GLY A 1 89 ? -68.702 -25.383 93.040 1.00 54.72 89 GLY A N 1
ATOM 658 C CA . GLY A 1 89 ? -68.104 -24.047 92.904 1.00 54.72 89 GLY A CA 1
ATOM 659 C C . GLY A 1 89 ? -66.729 -23.936 92.203 1.00 54.72 89 GLY A C 1
ATOM 660 O O . GLY A 1 89 ? -66.094 -24.929 91.850 1.00 54.72 89 GLY A O 1
ATOM 661 N N . PRO A 1 90 ? -66.241 -22.697 91.973 1.00 55.59 90 PRO A N 1
ATOM 662 C CA . PRO A 1 90 ? -65.051 -22.404 91.178 1.00 55.59 90 PRO A CA 1
ATOM 663 C C . PRO A 1 90 ? -63.786 -22.643 92.010 1.00 55.59 90 PRO A C 1
ATOM 665 O O . PRO A 1 90 ? -63.222 -21.720 92.591 1.00 55.59 90 PRO A O 1
ATOM 668 N N . VAL A 1 91 ? -63.331 -23.889 92.100 1.00 51.72 91 VAL A N 1
ATOM 669 C CA . VAL A 1 91 ? -62.127 -24.244 92.865 1.00 51.72 91 VAL A CA 1
ATOM 670 C C . VAL A 1 91 ? -61.045 -24.753 91.923 1.00 51.72 91 VAL A C 1
ATOM 672 O O . VAL A 1 91 ? -60.766 -25.945 91.882 1.00 51.72 91 VAL A O 1
ATOM 675 N N . ASN A 1 92 ? -60.430 -23.849 91.152 1.00 48.31 92 ASN A N 1
ATOM 676 C CA . ASN A 1 92 ? -59.045 -24.043 90.712 1.00 48.31 92 ASN A CA 1
ATOM 677 C C . ASN A 1 92 ? -58.371 -22.738 90.242 1.00 48.31 92 ASN A C 1
ATOM 679 O O . ASN A 1 92 ? -58.077 -22.550 89.066 1.00 48.31 92 ASN A O 1
ATOM 683 N N . LEU A 1 93 ? -58.102 -21.826 91.177 1.00 46.06 93 LEU A N 1
ATOM 684 C CA . LEU A 1 93 ? -57.021 -20.846 91.033 1.00 46.06 93 LEU A CA 1
ATOM 685 C C . LEU A 1 93 ? -55.822 -21.379 91.824 1.00 46.06 93 LEU A C 1
ATOM 687 O O . LEU A 1 93 ? -55.560 -20.949 92.945 1.00 46.06 93 LEU A O 1
ATOM 691 N N . GLN A 1 94 ? -55.111 -22.363 91.270 1.00 44.66 94 GLN A N 1
ATOM 692 C CA . GLN A 1 94 ? -53.783 -22.722 91.764 1.00 44.66 94 GLN A CA 1
ATOM 693 C C . GLN A 1 94 ? -52.844 -21.531 91.543 1.00 44.66 94 GLN A C 1
ATOM 695 O O . GLN A 1 94 ? -52.321 -21.310 90.453 1.00 44.66 94 GLN A O 1
ATOM 700 N N . CYS A 1 95 ? -52.640 -20.747 92.598 1.00 41.06 95 CYS A N 1
ATOM 701 C CA . CYS A 1 95 ? -51.525 -19.827 92.700 1.00 41.06 95 CYS A CA 1
ATOM 702 C C . CYS A 1 95 ? -50.426 -20.475 93.551 1.00 41.06 95 CYS A C 1
ATOM 704 O O . CYS A 1 95 ? -50.690 -21.007 94.625 1.00 41.06 95 CYS A O 1
ATOM 706 N N . SER A 1 96 ? -49.213 -20.430 93.006 1.00 43.84 96 SER A N 1
ATOM 707 C CA . SER A 1 96 ? -47.929 -20.890 93.541 1.00 43.84 96 SER A CA 1
ATOM 708 C C . SER A 1 96 ? -47.741 -20.709 95.057 1.00 43.84 96 SER A C 1
ATOM 710 O O . SER A 1 96 ? -48.176 -19.715 95.633 1.00 43.84 96 SER A O 1
ATOM 712 N N . SER A 1 97 ? -47.037 -21.658 95.679 1.00 46.47 97 SER A N 1
ATOM 713 C CA . SER A 1 97 ? -46.801 -21.825 97.120 1.00 46.47 97 SER A CA 1
ATOM 714 C C . SER A 1 97 ? -45.854 -20.792 97.756 1.00 46.47 97 SER A C 1
ATOM 716 O O . SER A 1 97 ? -44.954 -21.169 98.502 1.00 46.47 97 SER A O 1
ATOM 718 N N . ASN A 1 98 ? -46.026 -19.503 97.482 1.00 55.94 98 ASN A N 1
ATOM 719 C CA . ASN A 1 98 ? -45.323 -18.432 98.186 1.00 55.94 98 ASN A CA 1
ATOM 720 C C . ASN A 1 98 ? -46.380 -17.484 98.755 1.00 55.94 98 ASN A C 1
ATOM 722 O O . ASN A 1 98 ? -47.230 -17.007 98.008 1.00 55.94 98 ASN A O 1
ATOM 726 N N . ASN A 1 99 ? -46.345 -17.232 100.069 1.00 64.00 99 ASN A N 1
ATOM 727 C CA . ASN A 1 99 ? -47.232 -16.296 100.780 1.00 64.00 99 ASN A CA 1
ATOM 728 C C . ASN A 1 99 ? -46.891 -14.843 100.421 1.00 64.00 99 ASN A C 1
ATOM 730 O O . ASN A 1 99 ? -46.521 -14.040 101.271 1.00 64.00 99 ASN A O 1
ATOM 734 N N . GLU A 1 100 ? -46.941 -14.538 99.138 1.00 73.38 100 GLU A N 1
ATOM 735 C CA . GLU A 1 100 ? -46.630 -13.240 98.586 1.00 73.38 100 GLU A CA 1
ATOM 736 C C . GLU A 1 100 ? -47.909 -12.415 98.537 1.00 73.38 100 GLU A C 1
ATOM 738 O O . GLU A 1 100 ? -48.970 -12.897 98.116 1.00 73.38 100 GLU A O 1
ATOM 743 N N . THR A 1 101 ? -47.832 -11.169 98.997 1.00 83.00 101 THR A N 1
ATOM 744 C CA . THR A 1 101 ? -48.990 -10.282 98.910 1.00 83.00 101 THR A CA 1
ATOM 745 C C . THR A 1 101 ? -49.254 -9.924 97.450 1.00 83.00 101 THR A C 1
ATOM 747 O O . THR A 1 101 ? -48.331 -9.765 96.654 1.00 83.00 101 THR A O 1
ATOM 750 N N . TYR A 1 102 ? -50.528 -9.765 97.076 1.00 87.25 102 TYR A N 1
ATOM 751 C CA . TYR A 1 102 ? -50.913 -9.391 95.707 1.00 87.25 102 TYR A CA 1
ATOM 752 C C . TYR A 1 102 ? -50.127 -8.184 95.175 1.00 87.25 102 TYR A C 1
ATOM 754 O O . TYR A 1 102 ? -49.785 -8.149 93.998 1.00 87.25 102 TYR A O 1
ATOM 762 N N . GLN A 1 103 ? -49.804 -7.235 96.055 1.00 90.38 103 GLN A N 1
ATOM 763 C CA . GLN A 1 103 ? -49.036 -6.038 95.738 1.00 90.38 103 GLN A CA 1
ATOM 764 C C . GLN A 1 103 ? -47.575 -6.337 95.357 1.00 90.38 103 GLN A C 1
ATOM 766 O O . GLN A 1 103 ? -47.079 -5.786 94.381 1.00 90.38 103 GLN A O 1
ATOM 771 N N . GLU A 1 104 ? -46.899 -7.239 96.074 1.00 88.81 104 GLU A N 1
ATOM 772 C CA . GLU A 1 104 ? -45.521 -7.664 95.776 1.00 88.81 104 GLU A CA 1
ATOM 773 C C . GLU A 1 104 ? -45.446 -8.435 94.453 1.00 88.81 104 GLU A C 1
ATOM 775 O O . GLU A 1 104 ? -44.541 -8.218 93.644 1.00 88.81 104 GLU A O 1
ATOM 780 N N . ARG A 1 105 ? -46.443 -9.289 94.183 1.00 92.19 105 ARG A N 1
ATOM 781 C CA . ARG A 1 105 ? -46.540 -10.001 92.905 1.00 92.19 105 ARG A CA 1
ATOM 782 C C . ARG A 1 105 ? -46.757 -9.045 91.735 1.00 92.19 105 ARG A C 1
ATOM 784 O O . ARG A 1 105 ? -46.164 -9.256 90.679 1.00 92.19 105 ARG A O 1
ATOM 791 N N . LEU A 1 106 ? -47.596 -8.024 91.924 1.00 91.06 106 LEU A N 1
ATOM 792 C CA . LEU A 1 106 ? -47.835 -6.991 90.919 1.00 91.06 106 LEU A CA 1
ATOM 793 C C . LEU A 1 106 ? -46.542 -6.227 90.619 1.00 91.06 106 LEU A C 1
ATOM 795 O O . LEU A 1 106 ? -46.145 -6.165 89.464 1.00 91.06 106 LEU A O 1
ATOM 799 N N . ALA A 1 107 ? -45.846 -5.760 91.661 1.00 92.81 107 ALA A N 1
ATOM 800 C CA . ALA A 1 107 ? -44.603 -5.005 91.521 1.00 92.81 107 ALA A CA 1
ATOM 801 C C . ALA A 1 107 ? -43.503 -5.809 90.805 1.00 92.81 107 ALA A C 1
ATOM 803 O O . ALA A 1 107 ? -42.791 -5.268 89.961 1.00 92.81 107 ALA A O 1
ATOM 804 N N . ARG A 1 108 ? -43.375 -7.116 91.083 1.00 94.88 108 ARG A N 1
ATOM 805 C CA . ARG A 1 108 ? -42.425 -7.966 90.347 1.00 94.88 108 ARG A CA 1
ATOM 806 C C . ARG A 1 108 ? -42.828 -8.149 88.886 1.00 94.88 108 ARG A C 1
ATOM 808 O O . ARG A 1 108 ? -41.974 -8.026 88.022 1.00 94.88 108 ARG A O 1
ATOM 815 N N . LEU A 1 109 ? -44.105 -8.412 88.603 1.00 95.25 109 LEU A N 1
ATOM 816 C CA . LEU A 1 109 ? -44.585 -8.536 87.222 1.00 95.25 109 LEU A CA 1
ATOM 817 C C . LEU A 1 109 ? -44.441 -7.225 86.437 1.00 95.25 109 LEU A C 1
ATOM 819 O O . LEU A 1 109 ? -44.173 -7.260 85.240 1.00 95.25 109 LEU A O 1
ATOM 823 N N . GLU A 1 110 ? -44.603 -6.077 87.093 1.00 93.62 110 GLU A N 1
ATOM 824 C CA . GLU A 1 110 ? -44.334 -4.760 86.510 1.00 93.62 110 GLU A CA 1
ATOM 825 C C . GLU A 1 110 ? -42.843 -4.587 86.196 1.00 93.62 110 GLU A C 1
ATOM 827 O O . GLU A 1 110 ? -42.512 -4.202 85.077 1.00 93.62 110 GLU A O 1
ATOM 832 N N . GLY A 1 111 ? -41.947 -4.976 87.110 1.00 96.19 111 GLY A N 1
ATOM 833 C CA . GLY A 1 111 ? -40.503 -4.983 86.857 1.00 96.19 111 GLY A CA 1
ATOM 834 C C . GLY A 1 111 ? -40.086 -5.935 85.726 1.00 96.19 111 GLY A C 1
ATOM 835 O O . GLY A 1 111 ? -39.308 -5.556 84.851 1.00 96.19 111 GLY A O 1
ATOM 836 N N . ASP A 1 112 ? -40.649 -7.146 85.686 1.00 96.25 112 ASP A N 1
ATOM 837 C CA . ASP A 1 112 ? -40.409 -8.119 84.612 1.00 96.25 112 ASP A CA 1
ATOM 838 C C . ASP A 1 112 ? -40.922 -7.586 83.264 1.00 96.25 112 ASP A C 1
ATOM 840 O O . ASP A 1 112 ? -40.252 -7.724 82.240 1.00 96.25 112 ASP A O 1
ATOM 844 N N . LYS A 1 113 ? -42.086 -6.922 83.256 1.00 97.44 113 LYS A N 1
ATOM 845 C CA . LYS A 1 113 ? -42.628 -6.245 82.071 1.00 97.44 113 LYS A CA 1
ATOM 846 C C . LYS A 1 113 ? -41.690 -5.139 81.592 1.00 97.44 113 LYS A C 1
ATOM 848 O O . LYS A 1 113 ? -41.428 -5.069 80.396 1.00 97.44 113 LYS A O 1
ATOM 853 N N . GLU A 1 114 ? -41.197 -4.281 82.481 1.00 97.50 114 GLU A N 1
ATOM 854 C CA . GLU A 1 114 ? -40.256 -3.209 82.129 1.00 97.50 114 GLU A CA 1
ATOM 855 C C . GLU A 1 114 ? -38.938 -3.769 81.573 1.00 97.50 114 GLU A C 1
ATOM 857 O O . GLU A 1 114 ? -38.444 -3.287 80.551 1.00 97.50 114 GLU A O 1
ATOM 862 N N . SER A 1 115 ? -38.407 -4.836 82.180 1.00 97.75 115 SER A N 1
ATOM 863 C CA . SER A 1 115 ? -37.213 -5.530 81.686 1.00 97.75 115 SER A CA 1
ATOM 864 C C . SER A 1 115 ? -37.433 -6.136 80.297 1.00 97.75 115 SER A C 1
ATOM 866 O O . SER A 1 115 ? -36.590 -5.976 79.411 1.00 97.75 115 SER A O 1
ATOM 868 N N . LEU A 1 116 ? -38.582 -6.780 80.080 1.00 98.12 116 LEU A N 1
ATOM 869 C CA . LEU A 1 116 ? -38.932 -7.373 78.793 1.00 98.12 116 LEU A CA 1
ATOM 870 C C . LEU A 1 116 ? -39.147 -6.304 77.717 1.00 98.12 116 LEU A C 1
ATOM 872 O O . LEU A 1 116 ? -38.708 -6.485 76.585 1.00 98.12 116 LEU A O 1
ATOM 876 N N . VAL A 1 117 ? -39.756 -5.167 78.066 1.00 98.12 117 VAL A N 1
ATOM 877 C CA . VAL A 1 117 ? -39.872 -4.011 77.165 1.00 98.12 117 VAL A CA 1
ATOM 878 C C . VAL A 1 117 ? -38.488 -3.535 76.729 1.00 98.12 117 VAL A C 1
ATOM 880 O O . VAL A 1 117 ? -38.274 -3.364 75.534 1.00 98.12 117 VAL A O 1
ATOM 883 N N . LEU A 1 118 ? -37.529 -3.398 77.652 1.00 98.00 118 LEU A N 1
ATOM 884 C CA . LEU A 1 118 ? -36.165 -3.003 77.295 1.00 98.00 118 LEU A CA 1
ATOM 885 C C . LEU A 1 118 ? -35.486 -4.032 76.377 1.00 98.00 118 LEU A C 1
ATOM 887 O O . LEU A 1 118 ? -34.826 -3.649 75.414 1.00 98.00 118 LEU A O 1
ATOM 891 N N . GLN A 1 119 ? -35.662 -5.332 76.639 1.00 98.38 119 GLN A N 1
ATOM 892 C CA . GLN A 1 119 ? -35.119 -6.388 75.780 1.00 98.38 119 GLN A CA 1
ATOM 893 C C . GLN A 1 119 ? -35.716 -6.334 74.368 1.00 98.38 119 GLN A C 1
ATOM 895 O O . GLN A 1 119 ? -34.980 -6.458 73.389 1.00 98.38 119 GLN A O 1
ATOM 900 N N . VAL A 1 120 ? -37.029 -6.116 74.256 1.00 98.38 120 VAL A N 1
ATOM 901 C CA . VAL A 1 120 ? -37.707 -5.936 72.967 1.00 98.38 120 VAL A CA 1
ATOM 902 C C . VAL A 1 120 ? -37.204 -4.678 72.260 1.00 98.38 120 VAL A C 1
ATOM 904 O O . VAL A 1 120 ? -36.954 -4.746 71.060 1.00 98.38 120 VAL A O 1
ATOM 907 N N . SER A 1 121 ? -36.984 -3.566 72.971 1.00 98.31 121 SER A N 1
ATOM 908 C CA . SER A 1 121 ? -36.391 -2.355 72.387 1.00 98.31 121 SER A CA 1
ATOM 909 C C . SER A 1 121 ? -34.993 -2.622 71.822 1.00 98.31 121 SER A C 1
ATOM 911 O O . SER A 1 121 ? -34.754 -2.336 70.657 1.00 98.31 121 SER A O 1
ATOM 913 N N . VAL A 1 122 ? -34.098 -3.258 72.591 1.00 98.38 122 VAL A N 1
ATOM 914 C CA . VAL A 1 122 ? -32.735 -3.579 72.122 1.00 98.38 122 VAL A CA 1
ATOM 915 C C . VAL A 1 122 ? -32.758 -4.509 70.907 1.00 98.38 122 VAL A C 1
ATOM 917 O O . VAL A 1 122 ? -32.002 -4.301 69.962 1.00 98.38 122 VAL A O 1
ATOM 920 N N . LEU A 1 123 ? -33.620 -5.530 70.908 1.00 98.50 123 LEU A N 1
ATOM 921 C CA . LEU A 1 123 ? -33.776 -6.420 69.754 1.00 98.50 123 LEU A CA 1
ATOM 922 C C . LEU A 1 123 ? -34.349 -5.683 68.536 1.00 98.50 123 LEU A C 1
ATOM 924 O O . LEU A 1 123 ? -33.952 -5.981 67.414 1.00 98.50 123 LEU A O 1
ATOM 928 N N . THR A 1 124 ? -35.247 -4.719 68.748 1.00 98.38 124 THR A N 1
ATOM 929 C CA . THR A 1 124 ? -35.806 -3.889 67.672 1.00 98.38 124 THR A CA 1
ATOM 930 C C . THR A 1 124 ? -34.708 -3.052 67.019 1.00 98.38 124 THR A C 1
ATOM 932 O O . THR A 1 124 ? -34.540 -3.145 65.805 1.00 98.38 124 THR A O 1
ATOM 935 N N . ASP A 1 125 ? -33.893 -2.348 67.811 1.00 98.62 125 ASP A N 1
ATOM 936 C CA . ASP A 1 125 ? -32.763 -1.552 67.308 1.00 98.62 125 ASP A CA 1
ATOM 937 C C . ASP A 1 125 ? -31.738 -2.430 66.567 1.00 98.62 125 ASP A C 1
ATOM 939 O O . ASP A 1 125 ? -31.187 -2.044 65.537 1.00 98.62 125 ASP A O 1
ATOM 943 N N . GLN A 1 126 ? -31.488 -3.649 67.061 1.00 98.62 126 GLN A N 1
ATOM 944 C CA . GLN A 1 126 ? -30.588 -4.604 66.405 1.00 98.62 126 GLN A CA 1
ATOM 945 C C . GLN A 1 126 ? -31.114 -5.072 65.045 1.00 98.62 126 GLN A C 1
ATOM 947 O O . GLN A 1 126 ? -30.338 -5.159 64.093 1.00 98.62 126 GLN A O 1
ATOM 952 N N . VAL A 1 127 ? -32.410 -5.379 64.943 1.00 98.62 127 VAL A N 1
ATOM 953 C CA . VAL A 1 127 ? -33.041 -5.765 63.672 1.00 98.62 127 VAL A CA 1
ATOM 954 C C . VAL A 1 127 ? -33.052 -4.586 62.700 1.00 98.62 127 VAL A C 1
ATOM 956 O O . VAL A 1 127 ? -32.789 -4.780 61.515 1.00 98.62 127 VAL A O 1
ATOM 959 N N . GLU A 1 128 ? -33.295 -3.369 63.185 1.00 98.50 128 GLU A N 1
ATOM 960 C CA . GLU A 1 128 ? -33.244 -2.157 62.365 1.00 98.50 128 GLU A CA 1
ATOM 961 C C . GLU A 1 128 ? -31.834 -1.909 61.809 1.00 98.50 128 GLU A C 1
ATOM 963 O O . GLU A 1 128 ? -31.682 -1.775 60.594 1.00 98.50 128 GLU A O 1
ATOM 968 N N . ALA A 1 129 ? -30.799 -1.971 62.655 1.00 98.62 129 ALA A N 1
ATOM 969 C CA . ALA A 1 129 ? -29.403 -1.819 62.240 1.00 98.62 129 ALA A CA 1
ATOM 970 C C . ALA A 1 129 ? -28.949 -2.926 61.270 1.00 98.62 129 ALA A C 1
ATOM 972 O O . ALA A 1 129 ? -28.215 -2.670 60.313 1.00 98.62 129 ALA A O 1
ATOM 973 N N . GLN A 1 130 ? -29.398 -4.170 61.474 1.00 98.62 130 GLN A N 1
ATOM 974 C CA . GLN A 1 130 ? -29.159 -5.241 60.501 1.00 98.62 130 GLN A CA 1
ATOM 975 C C . GLN A 1 130 ? -29.883 -4.980 59.178 1.00 98.62 130 GLN A C 1
ATOM 977 O O . GLN A 1 130 ? -29.311 -5.230 58.119 1.00 98.62 130 GLN A O 1
ATOM 982 N N . GLY A 1 131 ? -31.106 -4.449 59.226 1.00 98.69 131 GLY A N 1
ATOM 983 C CA . GLY A 1 131 ? -31.852 -4.037 58.043 1.00 98.69 131 GLY A CA 1
ATOM 984 C C . GLY A 1 131 ? -31.158 -2.916 57.266 1.00 98.69 131 GLY A C 1
ATOM 985 O O . GLY A 1 131 ? -31.155 -2.951 56.039 1.00 98.69 131 GLY A O 1
ATOM 986 N N . GLU A 1 132 ? -30.541 -1.952 57.952 1.00 98.50 132 GLU A N 1
ATOM 987 C CA . GLU A 1 132 ? -29.691 -0.923 57.333 1.00 98.50 132 GLU A CA 1
ATOM 988 C C . GLU A 1 132 ? -28.470 -1.531 56.646 1.00 98.50 132 GLU A C 1
ATOM 990 O O . GLU A 1 132 ? -28.247 -1.280 55.466 1.00 98.50 132 GLU A O 1
ATOM 995 N N . ASN A 1 133 ? -27.743 -2.412 57.335 1.00 98.62 133 ASN A N 1
ATOM 996 C CA . ASN A 1 133 ? -26.571 -3.068 56.760 1.00 98.62 133 ASN A CA 1
ATOM 997 C C . ASN A 1 133 ? -26.914 -3.922 55.524 1.00 98.62 133 ASN A C 1
ATOM 999 O O . ASN A 1 133 ? -26.133 -3.978 54.578 1.00 98.62 133 ASN A O 1
ATOM 1003 N N . ILE A 1 134 ? -28.080 -4.581 55.506 1.00 98.62 134 ILE A N 1
ATOM 1004 C CA . ILE A 1 134 ? -28.562 -5.300 54.315 1.00 98.62 134 ILE A CA 1
ATOM 1005 C C . ILE A 1 134 ? -28.790 -4.320 53.160 1.00 98.62 134 ILE A C 1
ATOM 1007 O O . ILE A 1 134 ? -28.276 -4.561 52.071 1.00 98.62 134 ILE A O 1
ATOM 1011 N N . ARG A 1 135 ? -29.478 -3.196 53.401 1.00 98.75 135 ARG A N 1
ATOM 1012 C CA . ARG A 1 135 ? -29.723 -2.177 52.365 1.00 98.75 135 ARG A CA 1
ATOM 1013 C C . ARG A 1 135 ? -28.429 -1.593 51.797 1.00 98.75 135 ARG A C 1
ATOM 1015 O O . ARG A 1 135 ? -28.328 -1.405 50.587 1.00 98.75 135 ARG A O 1
ATOM 1022 N N . ASP A 1 136 ? -27.433 -1.339 52.642 1.00 98.75 136 ASP A N 1
ATOM 1023 C CA . ASP A 1 136 ? -26.130 -0.827 52.199 1.00 98.75 136 ASP A CA 1
ATOM 1024 C C . ASP A 1 136 ? -25.389 -1.846 51.317 1.00 98.75 136 ASP A C 1
ATOM 1026 O O . ASP A 1 136 ? -24.813 -1.488 50.285 1.00 98.75 136 ASP A O 1
ATOM 1030 N N . LEU A 1 137 ? -25.433 -3.132 51.685 1.00 98.69 137 LEU A N 1
ATOM 1031 C CA . LEU A 1 137 ? -24.845 -4.212 50.887 1.00 98.69 137 LEU A CA 1
ATOM 1032 C C . LEU A 1 137 ? -25.570 -4.404 49.551 1.00 98.69 137 LEU A C 1
ATOM 1034 O O . LEU A 1 137 ? -24.909 -4.591 48.531 1.00 98.69 137 LEU A O 1
ATOM 1038 N N . GLU A 1 138 ? -26.901 -4.333 49.544 1.00 98.62 138 GLU A N 1
ATOM 1039 C CA . GLU A 1 138 ? -27.714 -4.378 48.325 1.00 98.62 138 GLU A CA 1
ATOM 1040 C C . GLU A 1 138 ? -27.363 -3.210 47.393 1.00 98.62 138 GLU A C 1
ATOM 1042 O O . GLU A 1 138 ? -27.060 -3.433 46.221 1.00 98.62 138 GLU A O 1
ATOM 1047 N N . SER A 1 139 ? -27.274 -1.982 47.918 1.00 98.69 139 SER A N 1
ATOM 1048 C CA . SER A 1 139 ? -26.884 -0.805 47.130 1.00 98.69 139 SER A CA 1
ATOM 1049 C C . SER A 1 139 ? -25.461 -0.917 46.570 1.00 98.69 139 SER A C 1
ATOM 1051 O O . SER A 1 139 ? -25.226 -0.577 45.408 1.00 98.69 139 SER A O 1
ATOM 1053 N N . SER A 1 140 ? -24.508 -1.417 47.362 1.00 98.69 140 SER A N 1
ATOM 1054 C CA . SER A 1 140 ? -23.137 -1.643 46.897 1.00 98.69 140 SER A CA 1
ATOM 1055 C C . SER A 1 140 ? -23.081 -2.713 45.800 1.00 98.69 140 SER A C 1
ATOM 1057 O O . SER A 1 140 ? -22.373 -2.546 44.803 1.00 98.69 140 SER A O 1
ATOM 1059 N N . LEU A 1 141 ? -23.856 -3.792 45.943 1.00 98.75 141 LEU A N 1
ATOM 1060 C CA . LEU A 1 141 ? -23.963 -4.850 44.942 1.00 98.75 141 LEU A CA 1
ATOM 1061 C C . LEU A 1 141 ? -24.535 -4.319 43.620 1.00 98.75 141 LEU A C 1
ATOM 1063 O O . LEU A 1 141 ? -23.984 -4.620 42.560 1.00 98.75 141 LEU A O 1
ATOM 1067 N N . GLU A 1 142 ? -25.591 -3.507 43.674 1.00 98.75 142 GLU A N 1
ATOM 1068 C CA . GLU A 1 142 ? -26.181 -2.858 42.499 1.00 98.75 142 GLU A CA 1
ATOM 1069 C C . GLU A 1 142 ? -25.186 -1.924 41.795 1.00 98.75 142 GLU A C 1
ATOM 1071 O O . GLU A 1 142 ? -25.053 -1.968 40.569 1.00 98.75 142 GLU A O 1
ATOM 1076 N N . GLU A 1 143 ? -24.421 -1.126 42.546 1.00 98.75 143 GLU A N 1
ATOM 1077 C CA . GLU A 1 143 ? -23.393 -0.249 41.976 1.00 98.75 143 GLU A CA 1
ATOM 1078 C C . GLU A 1 143 ? -22.293 -1.057 41.265 1.00 98.75 143 GLU A C 1
ATOM 1080 O O . GLU A 1 143 ? -21.881 -0.724 40.148 1.00 98.75 143 GLU A O 1
ATOM 1085 N N . HIS A 1 144 ? -21.826 -2.146 41.884 1.00 98.62 144 HIS A N 1
ATOM 1086 C CA . HIS A 1 144 ? -20.856 -3.050 41.268 1.00 98.62 144 HIS A CA 1
ATOM 1087 C C . HIS A 1 144 ? -21.418 -3.741 40.022 1.00 98.62 144 HIS A C 1
ATOM 1089 O O . HIS A 1 144 ? -20.701 -3.864 39.027 1.00 98.62 144 HIS A O 1
ATOM 1095 N N . HIS A 1 145 ? -22.690 -4.140 40.043 1.00 98.81 145 HIS A N 1
ATOM 1096 C CA . HIS A 1 145 ? -23.368 -4.714 38.885 1.00 98.81 145 HIS A CA 1
ATOM 1097 C C . HIS A 1 145 ? -23.446 -3.712 37.725 1.00 98.81 145 HIS A C 1
ATOM 1099 O O . HIS A 1 145 ? -23.104 -4.049 36.592 1.00 98.81 145 HIS A O 1
ATOM 1105 N N . HIS A 1 146 ? -23.797 -2.456 38.005 1.00 98.81 146 HIS A N 1
ATOM 1106 C CA . HIS A 1 146 ? -23.840 -1.408 36.988 1.00 98.81 146 HIS A CA 1
ATOM 1107 C C . HIS A 1 146 ? -22.452 -1.106 36.400 1.00 98.81 146 HIS A C 1
ATOM 1109 O O . HIS A 1 146 ? -22.307 -0.989 35.182 1.00 98.81 146 HIS A O 1
ATOM 1115 N N . LYS A 1 147 ? -21.408 -1.048 37.241 1.00 98.81 147 LYS A N 1
ATOM 1116 C CA . LYS A 1 147 ? -20.016 -0.903 36.780 1.00 98.81 147 LYS A CA 1
ATOM 1117 C C . LYS A 1 147 ? -19.600 -2.057 35.876 1.00 98.81 147 LYS A C 1
ATOM 1119 O O . LYS A 1 147 ? -19.000 -1.805 34.836 1.00 98.81 147 LYS A O 1
ATOM 1124 N N . LEU A 1 148 ? -19.938 -3.293 36.250 1.00 98.81 148 LEU A N 1
ATOM 1125 C CA . LEU A 1 148 ? -19.643 -4.478 35.447 1.00 98.81 148 LEU A CA 1
ATOM 1126 C C . LEU A 1 148 ? -20.276 -4.364 34.055 1.00 98.81 148 LEU A C 1
ATOM 1128 O O . LEU A 1 148 ? -19.566 -4.504 33.062 1.00 98.81 148 LEU A O 1
ATOM 1132 N N . ILE A 1 149 ? -21.570 -4.033 33.986 1.00 98.75 149 ILE A N 1
ATOM 1133 C CA . ILE A 1 149 ? -22.286 -3.839 32.716 1.00 98.75 149 ILE A CA 1
ATOM 1134 C C . ILE A 1 149 ? -21.631 -2.730 31.884 1.00 98.75 149 ILE A C 1
ATOM 1136 O O . ILE A 1 149 ? -21.315 -2.951 30.721 1.00 98.75 149 ILE A O 1
ATOM 1140 N N . SER A 1 150 ? -21.343 -1.570 32.480 1.00 98.81 150 SER A N 1
ATOM 1141 C CA . SER A 1 150 ? -20.713 -0.454 31.762 1.00 98.81 150 SER A CA 1
ATOM 1142 C C . SER A 1 150 ? -19.333 -0.820 31.196 1.00 98.81 150 SER A C 1
ATOM 1144 O O . SER A 1 150 ? -19.007 -0.458 30.063 1.00 98.81 150 SER A O 1
ATOM 1146 N N . THR A 1 151 ? -18.517 -1.564 31.953 1.00 98.62 151 THR A N 1
ATOM 1147 C CA . THR A 1 151 ? -17.213 -2.036 31.461 1.00 98.62 151 THR A CA 1
ATOM 1148 C C . THR A 1 151 ? -17.341 -3.099 30.375 1.00 98.62 151 THR A C 1
ATOM 1150 O O . THR A 1 151 ? -16.547 -3.098 29.437 1.00 98.62 151 THR A O 1
ATOM 1153 N N . GLU A 1 152 ? -18.346 -3.969 30.465 1.00 98.69 152 GLU A N 1
ATOM 1154 C CA . GLU A 1 152 ? -18.634 -4.983 29.450 1.00 98.69 152 GLU A CA 1
ATOM 1155 C C . GLU A 1 152 ? -19.074 -4.328 28.132 1.00 98.69 152 GLU A C 1
ATOM 1157 O O . GLU A 1 152 ? -18.525 -4.638 27.078 1.00 98.69 152 GLU A O 1
ATOM 1162 N N . GLU A 1 153 ? -19.979 -3.347 28.184 1.00 98.75 153 GLU A N 1
ATOM 1163 C CA . GLU A 1 153 ? -20.415 -2.578 27.009 1.00 98.75 153 GLU A CA 1
ATOM 1164 C C . GLU A 1 153 ? -19.245 -1.839 26.340 1.00 98.75 153 GLU A C 1
ATOM 1166 O O . GLU A 1 153 ? -19.103 -1.862 25.114 1.00 98.75 153 GLU A O 1
ATOM 1171 N N . MET A 1 154 ? -18.358 -1.227 27.135 1.00 98.69 154 MET A N 1
ATOM 1172 C CA . MET A 1 154 ? -17.153 -0.570 26.619 1.00 98.69 154 MET A CA 1
ATOM 1173 C C . MET A 1 154 ? -16.228 -1.565 25.903 1.00 98.69 154 MET A C 1
ATOM 1175 O O . MET A 1 154 ? -15.728 -1.270 24.817 1.00 98.69 154 MET A O 1
ATOM 1179 N N . LEU A 1 155 ? -16.010 -2.748 26.486 1.00 98.75 155 LEU A N 1
ATOM 1180 C CA . LEU A 1 155 ? -15.168 -3.788 25.893 1.00 98.75 155 LEU A CA 1
ATOM 1181 C C . LEU A 1 155 ? -15.774 -4.358 24.608 1.00 98.75 155 LEU A C 1
ATOM 1183 O O . LEU A 1 155 ? -15.045 -4.579 23.641 1.00 98.75 155 LEU A O 1
ATOM 1187 N N . GLN A 1 156 ? -17.091 -4.559 24.565 1.00 98.81 156 GLN A N 1
ATOM 1188 C CA . GLN A 1 156 ? -17.790 -4.995 23.356 1.00 98.81 156 GLN A CA 1
ATOM 1189 C C . GLN A 1 156 ? -17.652 -3.964 22.231 1.00 98.81 156 GLN A C 1
ATOM 1191 O O . GLN A 1 156 ? -17.340 -4.330 21.095 1.00 98.81 156 GLN A O 1
ATOM 1196 N N . GLN A 1 157 ? -17.800 -2.675 22.545 1.00 98.69 157 GLN A N 1
ATOM 1197 C CA . GLN A 1 157 ? -17.609 -1.602 21.571 1.00 98.69 157 GLN A CA 1
ATOM 1198 C C . GLN A 1 157 ? -16.163 -1.538 21.055 1.00 98.69 157 GLN A C 1
ATOM 1200 O O . GLN A 1 157 ? -15.943 -1.396 19.849 1.00 98.69 157 GLN A O 1
ATOM 1205 N N . GLU A 1 158 ? -15.173 -1.683 21.940 1.00 98.69 158 GLU A N 1
ATOM 1206 C CA . GLU A 1 158 ? -13.756 -1.723 21.563 1.00 98.69 158 GLU A CA 1
ATOM 1207 C C . GLU A 1 158 ? -13.447 -2.938 20.679 1.00 98.69 158 GLU A C 1
ATOM 1209 O O . GLU A 1 158 ? -12.740 -2.818 19.679 1.00 98.69 158 GLU A O 1
ATOM 1214 N N . LEU A 1 159 ? -14.022 -4.105 20.987 1.00 98.81 159 LEU A N 1
ATOM 1215 C CA . LEU A 1 159 ? -13.874 -5.309 20.173 1.00 98.81 159 LEU A CA 1
ATOM 1216 C C . LEU A 1 159 ? -14.432 -5.107 18.757 1.00 98.81 159 LEU A C 1
ATOM 1218 O O . LEU A 1 159 ? -13.758 -5.450 17.786 1.00 98.81 159 LEU A O 1
ATOM 1222 N N . LEU A 1 160 ? -15.628 -4.525 18.627 1.00 98.81 160 LEU A N 1
ATOM 1223 C CA . LEU A 1 160 ? -16.231 -4.214 17.327 1.00 98.81 160 LEU A CA 1
ATOM 1224 C C . LEU A 1 160 ? -15.379 -3.216 16.532 1.00 98.81 160 LEU A C 1
ATOM 1226 O O . LEU A 1 160 ? -15.090 -3.450 15.357 1.00 98.81 160 LEU A O 1
ATOM 1230 N N . SER A 1 161 ? -14.927 -2.140 17.184 1.00 98.81 161 SER A N 1
ATOM 1231 C CA . SER A 1 161 ? -14.030 -1.138 16.594 1.00 98.81 161 SER A CA 1
ATOM 1232 C C . SER A 1 161 ? -12.726 -1.774 16.100 1.00 98.81 161 SER A C 1
ATOM 1234 O O . SER A 1 161 ? -12.329 -1.599 14.944 1.00 98.81 161 SER A O 1
ATOM 1236 N N . ARG A 1 162 ? -12.096 -2.602 16.939 1.00 98.75 162 ARG A N 1
ATOM 1237 C CA . ARG A 1 162 ? -10.862 -3.321 16.615 1.00 98.75 162 ARG A CA 1
ATOM 1238 C C . ARG A 1 162 ? -11.044 -4.277 15.438 1.00 98.75 162 ARG A C 1
ATOM 1240 O O . ARG A 1 162 ? -10.191 -4.300 14.553 1.00 98.75 162 ARG A O 1
ATOM 1247 N N . THR A 1 163 ? -12.134 -5.042 15.399 1.00 98.81 163 THR A N 1
ATOM 1248 C CA . THR A 1 163 ? -12.434 -5.943 14.275 1.00 98.81 163 THR A CA 1
ATOM 1249 C C . THR A 1 163 ? -12.656 -5.164 12.977 1.00 98.81 163 THR A C 1
ATOM 1251 O O . THR A 1 163 ? -12.147 -5.568 11.929 1.00 98.81 163 THR A O 1
ATOM 1254 N N . SER A 1 164 ? -13.345 -4.020 13.031 1.00 98.81 164 SER A N 1
ATOM 1255 C CA . SER A 1 164 ? -13.526 -3.146 11.864 1.00 98.81 164 SER A CA 1
ATOM 1256 C C . SER A 1 164 ? -12.192 -2.600 11.345 1.00 98.81 164 SER A C 1
ATOM 1258 O O . SER A 1 164 ? -11.939 -2.636 10.142 1.00 98.81 164 SER A O 1
ATOM 1260 N N . LEU A 1 165 ? -11.322 -2.121 12.238 1.00 98.81 165 LEU A N 1
ATOM 1261 C CA . LEU A 1 165 ? -10.005 -1.592 11.872 1.00 98.81 165 LEU A CA 1
ATOM 1262 C C . LEU A 1 165 ? -9.081 -2.670 11.301 1.00 98.81 165 LEU A C 1
ATOM 1264 O O . LEU A 1 165 ? -8.381 -2.417 10.321 1.00 98.81 165 LEU A O 1
ATOM 1268 N N . GLU A 1 166 ? -9.079 -3.876 11.875 1.00 98.69 166 GLU A N 1
ATOM 1269 C CA . GLU A 1 166 ? -8.280 -4.983 11.338 1.00 98.69 166 GLU A CA 1
ATOM 1270 C C . GLU A 1 166 ? -8.774 -5.395 9.945 1.00 98.69 166 GLU A C 1
ATOM 1272 O O . GLU A 1 166 ? -7.956 -5.639 9.061 1.00 98.69 166 GLU A O 1
ATOM 1277 N N . THR A 1 167 ? -10.092 -5.381 9.713 1.00 98.75 167 THR A N 1
ATOM 1278 C CA . THR A 1 167 ? -10.672 -5.634 8.384 1.00 98.75 167 THR A CA 1
ATOM 1279 C C . THR A 1 167 ? -10.192 -4.591 7.370 1.00 98.75 167 THR A C 1
ATOM 1281 O O . THR A 1 167 ? -9.621 -4.954 6.344 1.00 98.75 167 THR A O 1
ATOM 1284 N N . GLN A 1 168 ? -10.301 -3.298 7.694 1.00 98.75 168 GLN A N 1
ATOM 1285 C CA . GLN A 1 168 ? -9.838 -2.215 6.818 1.00 98.75 168 GLN A CA 1
ATOM 1286 C C . GLN A 1 168 ? -8.325 -2.286 6.543 1.00 98.75 168 GLN A C 1
ATOM 1288 O O . GLN A 1 168 ? -7.864 -2.016 5.434 1.00 98.75 168 GLN A O 1
ATOM 1293 N N . LYS A 1 169 ? -7.521 -2.661 7.544 1.00 98.75 169 LYS A N 1
ATOM 1294 C CA . LYS A 1 169 ? -6.075 -2.859 7.382 1.00 98.75 169 LYS A CA 1
ATOM 1295 C C . LYS A 1 169 ? -5.763 -3.995 6.405 1.00 98.75 169 LYS A C 1
ATOM 1297 O O . LYS A 1 169 ? -4.829 -3.854 5.616 1.00 98.75 169 LYS A O 1
ATOM 1302 N N . LEU A 1 170 ? -6.504 -5.103 6.463 1.00 98.81 170 LEU A N 1
ATOM 1303 C CA . LEU A 1 170 ? -6.342 -6.219 5.528 1.00 98.81 170 LEU A CA 1
ATOM 1304 C C . LEU A 1 170 ? -6.727 -5.812 4.100 1.00 98.81 170 LEU A C 1
ATOM 1306 O O . LEU A 1 170 ? -5.971 -6.102 3.178 1.00 98.81 170 LEU A O 1
ATOM 1310 N N . GLU A 1 171 ? -7.822 -5.069 3.924 1.00 98.81 171 GLU A N 1
ATOM 1311 C CA . GLU A 1 171 ? -8.231 -4.525 2.618 1.00 98.81 171 GLU A CA 1
ATOM 1312 C C . GLU A 1 171 ? -7.167 -3.585 2.025 1.00 98.81 171 GLU A C 1
ATOM 1314 O O . GLU A 1 171 ? -6.798 -3.708 0.860 1.00 98.81 171 GLU A O 1
ATOM 1319 N N . LEU A 1 172 ? -6.595 -2.686 2.835 1.00 98.75 172 LEU A N 1
ATOM 1320 C CA . LEU A 1 172 ? -5.495 -1.820 2.393 1.00 98.75 172 LEU A CA 1
ATOM 1321 C C . LEU A 1 172 ? -4.231 -2.612 2.041 1.00 98.75 172 LEU A C 1
ATOM 1323 O O . LEU A 1 172 ? -3.503 -2.241 1.121 1.00 98.75 172 LEU A O 1
ATOM 1327 N N . MET A 1 173 ? -3.940 -3.688 2.772 1.00 98.69 173 MET A N 1
ATOM 1328 C CA . MET A 1 173 ? -2.804 -4.560 2.476 1.00 98.69 173 MET A CA 1
ATOM 1329 C C . MET A 1 173 ? -2.989 -5.298 1.143 1.00 98.69 173 MET A C 1
ATOM 1331 O O . MET A 1 173 ? -2.012 -5.459 0.404 1.00 98.69 173 MET A O 1
ATOM 1335 N N . ASP A 1 174 ? -4.219 -5.702 0.825 1.00 98.69 174 ASP A N 1
ATOM 1336 C CA . ASP A 1 174 ? -4.582 -6.286 -0.467 1.00 98.69 174 ASP A CA 1
ATOM 1337 C C . ASP A 1 174 ? -4.421 -5.264 -1.604 1.00 98.69 174 ASP A C 1
ATOM 1339 O O . ASP A 1 174 ? -3.693 -5.525 -2.560 1.00 98.69 174 ASP A O 1
ATOM 1343 N N . GLU A 1 175 ? -4.946 -4.043 -1.448 1.00 98.69 175 GLU A N 1
ATOM 1344 C CA . GLU A 1 175 ? -4.795 -2.970 -2.445 1.00 98.69 175 GLU A CA 1
ATOM 1345 C C . GLU A 1 175 ? -3.319 -2.605 -2.681 1.00 98.69 175 GLU A C 1
ATOM 1347 O O . GLU A 1 175 ? -2.869 -2.475 -3.819 1.00 98.69 175 GLU A O 1
ATOM 1352 N N . VAL A 1 176 ? -2.510 -2.500 -1.619 1.00 98.75 176 VAL A N 1
ATOM 1353 C CA . VAL A 1 176 ? -1.060 -2.272 -1.751 1.00 98.75 176 VAL A CA 1
ATOM 1354 C C . VAL A 1 176 ? -0.386 -3.417 -2.508 1.00 98.75 176 VAL A C 1
ATOM 1356 O O . VAL A 1 176 ? 0.528 -3.178 -3.301 1.00 98.75 176 VAL A O 1
ATOM 1359 N N . SER A 1 177 ? -0.808 -4.658 -2.272 1.00 98.69 177 SER A N 1
ATOM 1360 C CA . SER A 1 177 ? -0.273 -5.829 -2.972 1.00 98.69 177 SER A CA 1
ATOM 1361 C C . SER A 1 177 ? -0.668 -5.820 -4.451 1.00 98.69 177 SER A C 1
ATOM 1363 O O . SER A 1 177 ? 0.186 -6.044 -5.312 1.00 98.69 177 SER A O 1
ATOM 1365 N N . TYR A 1 178 ? -1.916 -5.465 -4.759 1.00 98.69 178 TYR A N 1
ATOM 1366 C CA . TYR A 1 178 ? -2.411 -5.282 -6.120 1.00 98.69 178 TYR A CA 1
ATOM 1367 C C . TYR A 1 178 ? -1.655 -4.175 -6.868 1.00 98.69 178 TYR A C 1
ATOM 1369 O O . TYR A 1 178 ? -1.163 -4.398 -7.976 1.00 98.69 178 TYR A O 1
ATOM 1377 N N . LEU A 1 179 ? -1.481 -3.003 -6.251 1.00 98.75 179 LEU A N 1
ATOM 1378 C CA . LEU A 1 179 ? -0.743 -1.888 -6.848 1.00 98.75 179 LEU A CA 1
ATOM 1379 C C . LEU A 1 179 ? 0.729 -2.232 -7.098 1.00 98.75 179 LEU A C 1
ATOM 1381 O O . LEU A 1 179 ? 1.266 -1.851 -8.136 1.00 98.75 179 LEU A O 1
ATOM 1385 N N . LYS A 1 180 ? 1.377 -2.985 -6.198 1.00 98.75 180 LYS A N 1
ATOM 1386 C CA . LYS A 1 180 ? 2.741 -3.493 -6.421 1.00 98.75 180 LYS A CA 1
ATOM 1387 C C . LYS A 1 180 ? 2.811 -4.412 -7.635 1.00 98.75 180 LYS A C 1
ATOM 1389 O O . LYS A 1 180 ? 3.706 -4.246 -8.455 1.00 98.75 180 LYS A O 1
ATOM 1394 N N . LEU A 1 181 ? 1.871 -5.348 -7.767 1.00 98.56 181 LEU A N 1
ATOM 1395 C CA . LEU A 1 181 ? 1.829 -6.251 -8.918 1.00 98.56 181 LEU A CA 1
ATOM 1396 C C . LEU A 1 181 ? 1.596 -5.479 -10.222 1.00 98.56 181 LEU A C 1
ATOM 1398 O O . LEU A 1 181 ? 2.252 -5.746 -11.224 1.00 98.56 181 LEU A O 1
ATOM 1402 N N . LYS A 1 182 ? 0.708 -4.480 -10.195 1.00 98.44 182 LYS A N 1
ATOM 1403 C CA . LYS A 1 182 ? 0.453 -3.604 -11.341 1.00 98.44 182 LYS A CA 1
ATOM 1404 C C . LYS A 1 182 ? 1.683 -2.781 -11.724 1.00 98.44 182 LYS A C 1
ATOM 1406 O O . LYS A 1 182 ? 1.961 -2.650 -12.910 1.00 98.44 182 LYS A O 1
ATOM 1411 N N . LEU A 1 183 ? 2.413 -2.247 -10.744 1.00 98.44 183 LEU A N 1
ATOM 1412 C CA . LEU A 1 183 ? 3.652 -1.509 -10.983 1.00 98.44 183 LEU A CA 1
ATOM 1413 C C . LEU A 1 183 ? 4.704 -2.401 -11.647 1.00 98.44 183 LEU A C 1
ATOM 1415 O O . LEU A 1 183 ? 5.246 -2.011 -12.673 1.00 98.44 183 LEU A O 1
ATOM 1419 N N . VAL A 1 184 ? 4.923 -3.609 -11.116 1.00 98.25 184 VAL A N 1
ATOM 1420 C CA . VAL A 1 184 ? 5.845 -4.590 -11.714 1.00 98.25 184 VAL A CA 1
ATOM 1421 C C . VAL A 1 184 ? 5.427 -4.925 -13.147 1.00 98.25 184 VAL A C 1
ATOM 1423 O O . VAL A 1 184 ? 6.259 -4.874 -14.043 1.00 98.25 184 VAL A O 1
ATOM 1426 N N . GLY A 1 185 ? 4.137 -5.173 -13.393 1.00 97.81 185 GLY A N 1
ATOM 1427 C CA . GLY A 1 185 ? 3.643 -5.435 -14.748 1.00 97.81 185 GLY A CA 1
ATOM 1428 C C . GLY A 1 185 ? 3.874 -4.268 -15.716 1.00 97.81 185 GLY A C 1
ATOM 1429 O O . GLY A 1 185 ? 4.246 -4.487 -16.865 1.00 97.81 185 GLY A O 1
ATOM 1430 N N . MET A 1 186 ? 3.709 -3.022 -15.257 1.00 97.06 186 MET A N 1
ATOM 1431 C CA . MET A 1 186 ? 4.004 -1.833 -16.066 1.00 97.06 186 MET A CA 1
ATOM 1432 C C . MET A 1 186 ? 5.509 -1.644 -16.311 1.00 97.06 186 MET A C 1
ATOM 1434 O O . MET A 1 186 ? 5.894 -1.224 -17.399 1.00 97.06 186 MET A O 1
ATOM 1438 N N . GLU A 1 187 ? 6.362 -1.941 -15.327 1.00 96.19 187 GLU A N 1
ATOM 1439 C CA . GLU A 1 187 ? 7.823 -1.902 -15.480 1.00 96.19 187 GLU A CA 1
ATOM 1440 C C . GLU A 1 187 ? 8.312 -2.966 -16.475 1.00 96.19 187 GLU A C 1
ATOM 1442 O O . GLU A 1 187 ? 9.154 -2.672 -17.321 1.00 96.19 187 GLU A O 1
ATOM 1447 N N . GLU A 1 188 ? 7.755 -4.179 -16.426 1.00 96.50 188 GLU A N 1
ATOM 1448 C CA . GLU A 1 188 ? 8.032 -5.249 -17.393 1.00 96.50 188 GLU A CA 1
ATOM 1449 C C . GLU A 1 188 ? 7.604 -4.853 -18.813 1.00 96.50 188 GLU A C 1
ATOM 1451 O O . GLU A 1 188 ? 8.398 -4.968 -19.747 1.00 96.50 188 GLU A O 1
ATOM 1456 N N . GLU A 1 189 ? 6.386 -4.328 -18.984 1.00 95.38 189 GLU A N 1
ATOM 1457 C CA . GLU A 1 189 ? 5.900 -3.851 -20.285 1.00 95.38 189 GLU A CA 1
ATOM 1458 C C . GLU A 1 189 ? 6.776 -2.716 -20.836 1.00 95.38 189 GLU A C 1
ATOM 1460 O O . GLU A 1 189 ? 7.150 -2.736 -22.010 1.00 95.38 189 GLU A O 1
ATOM 1465 N N . HIS A 1 190 ? 7.164 -1.759 -19.989 1.00 94.75 190 HIS A N 1
ATOM 1466 C CA . HIS A 1 190 ? 8.046 -0.666 -20.387 1.00 94.75 190 HIS A CA 1
ATOM 1467 C C . HIS A 1 190 ? 9.425 -1.170 -20.832 1.00 94.75 190 HIS A C 1
ATOM 1469 O O . HIS A 1 190 ? 9.890 -0.780 -21.902 1.00 94.75 190 HIS A O 1
ATOM 1475 N N . ASN A 1 191 ? 10.044 -2.072 -20.064 1.00 93.75 191 ASN A N 1
ATOM 1476 C CA . ASN A 1 191 ? 11.331 -2.667 -20.425 1.00 93.75 191 ASN A CA 1
ATOM 1477 C C . ASN A 1 191 ? 11.246 -3.435 -21.750 1.00 93.75 191 ASN A C 1
ATOM 1479 O O . ASN A 1 191 ? 12.134 -3.305 -22.588 1.00 93.75 191 ASN A O 1
ATOM 1483 N N . HIS A 1 192 ? 10.167 -4.190 -21.978 1.00 93.81 192 HIS A N 1
ATOM 1484 C CA . HIS A 1 192 ? 9.959 -4.896 -23.242 1.00 93.81 192 HIS A CA 1
ATOM 1485 C C . HIS A 1 192 ? 9.827 -3.947 -24.437 1.00 93.81 192 HIS A C 1
ATOM 1487 O O . HIS A 1 192 ? 10.388 -4.226 -25.497 1.00 93.81 192 HIS A O 1
ATOM 1493 N N . ILE A 1 193 ? 9.118 -2.825 -24.283 1.00 93.62 193 ILE A N 1
ATOM 1494 C CA . ILE A 1 193 ? 9.014 -1.803 -25.333 1.00 93.62 193 ILE A CA 1
ATOM 1495 C C . ILE A 1 193 ? 10.394 -1.204 -25.623 1.00 93.62 193 ILE A C 1
ATOM 1497 O O . ILE A 1 193 ? 10.797 -1.160 -26.784 1.00 93.62 193 ILE A O 1
ATOM 1501 N N . ASP A 1 194 ? 11.141 -0.815 -24.590 1.00 94.25 194 ASP A N 1
ATOM 1502 C CA . ASP A 1 194 ? 12.481 -0.236 -24.731 1.00 94.25 194 ASP A CA 1
ATOM 1503 C C . ASP A 1 194 ? 13.464 -1.214 -25.399 1.00 94.25 194 ASP A C 1
ATOM 1505 O O . ASP A 1 194 ? 14.199 -0.839 -26.318 1.00 94.25 194 ASP A O 1
ATOM 1509 N N . GLU A 1 195 ? 13.465 -2.486 -24.988 1.00 93.81 195 GLU A N 1
ATOM 1510 C CA . GLU A 1 195 ? 14.261 -3.547 -25.618 1.00 93.81 195 GLU A CA 1
ATOM 1511 C C . GLU A 1 195 ? 13.877 -3.736 -27.087 1.00 93.81 195 GLU A C 1
ATOM 1513 O O . GLU A 1 195 ? 14.746 -3.854 -27.959 1.00 93.81 195 GLU A O 1
ATOM 1518 N N . GLN A 1 196 ? 12.578 -3.729 -27.385 1.00 93.88 196 GLN A N 1
ATOM 1519 C CA . GLN A 1 196 ? 12.081 -3.895 -28.740 1.00 93.88 196 GLN A CA 1
ATOM 1520 C C . GLN A 1 196 ? 12.440 -2.693 -29.621 1.00 93.88 196 GLN A C 1
ATOM 1522 O O . GLN A 1 196 ? 12.884 -2.893 -30.752 1.00 93.88 196 GLN A O 1
ATOM 1527 N N . GLU A 1 197 ? 12.328 -1.460 -29.130 1.00 94.06 197 GLU A N 1
ATOM 1528 C CA . GLU A 1 197 ? 12.764 -0.258 -29.846 1.00 94.06 197 GLU A CA 1
ATOM 1529 C C . GLU A 1 197 ? 14.275 -0.262 -30.103 1.00 94.06 197 GLU A C 1
ATOM 1531 O O . GLU A 1 197 ? 14.719 0.019 -31.223 1.00 94.06 197 GLU A O 1
ATOM 1536 N N . GLN A 1 198 ? 15.080 -0.634 -29.102 1.00 94.31 198 GLN A N 1
ATOM 1537 C CA . GLN A 1 198 ? 16.526 -0.781 -29.268 1.00 94.31 198 GLN A CA 1
ATOM 1538 C C . GLN A 1 198 ? 16.865 -1.850 -30.307 1.00 94.31 198 GLN A C 1
ATOM 1540 O O . GLN A 1 198 ? 17.723 -1.611 -31.161 1.00 94.31 198 GLN A O 1
ATOM 1545 N N . HIS A 1 199 ? 16.169 -2.989 -30.288 1.00 94.12 199 HIS A N 1
ATOM 1546 C CA . HIS A 1 199 ? 16.333 -4.041 -31.286 1.00 94.12 199 HIS A CA 1
ATOM 1547 C C . HIS A 1 199 ? 15.986 -3.538 -32.693 1.00 94.12 199 HIS A C 1
ATOM 1549 O O . HIS A 1 199 ? 16.786 -3.704 -33.612 1.00 94.12 199 HIS A O 1
ATOM 1555 N N . HIS A 1 200 ? 14.848 -2.857 -32.871 1.00 95.12 200 HIS A N 1
ATOM 1556 C CA . HIS A 1 200 ? 14.454 -2.286 -34.165 1.00 95.12 200 HIS A CA 1
ATOM 1557 C C . HIS A 1 200 ? 15.474 -1.259 -34.667 1.00 95.12 200 HIS A C 1
ATOM 1559 O O . HIS A 1 200 ? 15.836 -1.261 -35.844 1.00 95.12 200 HIS A O 1
ATOM 1565 N N . LYS A 1 201 ? 15.988 -0.401 -33.779 1.00 96.12 201 LYS A N 1
ATOM 1566 C CA . LYS A 1 201 ? 17.026 0.576 -34.124 1.00 96.12 201 LYS A CA 1
ATOM 1567 C C . LYS A 1 201 ? 18.338 -0.103 -34.518 1.00 96.12 201 LYS A C 1
ATOM 1569 O O . LYS A 1 201 ? 18.960 0.301 -35.501 1.00 96.12 201 LYS A O 1
ATOM 1574 N N . ALA A 1 202 ? 18.757 -1.132 -33.782 1.00 96.31 202 ALA A N 1
ATOM 1575 C CA . ALA A 1 202 ? 19.944 -1.919 -34.105 1.00 96.31 202 ALA A CA 1
ATOM 1576 C C . ALA A 1 202 ? 19.790 -2.637 -35.455 1.00 96.31 202 ALA A C 1
ATOM 1578 O O . ALA A 1 202 ? 20.714 -2.631 -36.269 1.00 96.31 202 ALA A O 1
ATOM 1579 N N . GLU A 1 203 ? 18.612 -3.198 -35.731 1.00 96.56 203 GLU A N 1
ATOM 1580 C CA . GLU A 1 203 ? 18.300 -3.853 -36.998 1.00 96.56 203 GLU A CA 1
ATOM 1581 C C . GLU A 1 203 ? 18.300 -2.866 -38.175 1.00 96.56 203 GLU A C 1
ATOM 1583 O O . GLU A 1 203 ? 18.893 -3.155 -39.217 1.00 96.56 203 GLU A O 1
ATOM 1588 N N . ALA A 1 204 ? 17.727 -1.671 -38.001 1.00 96.94 204 ALA A N 1
ATOM 1589 C CA . ALA A 1 204 ? 17.759 -0.610 -39.006 1.00 96.94 204 ALA A CA 1
ATOM 1590 C C . ALA A 1 204 ? 19.198 -0.172 -39.335 1.00 96.94 204 ALA A C 1
ATOM 1592 O O . ALA A 1 204 ? 19.572 -0.098 -40.507 1.00 96.94 204 ALA A O 1
ATOM 1593 N N . LEU A 1 205 ? 20.039 0.035 -38.314 1.00 97.62 205 LEU A N 1
ATOM 1594 C CA . LEU A 1 205 ? 21.458 0.359 -38.504 1.00 97.62 205 LEU A CA 1
ATOM 1595 C C . LEU A 1 205 ? 22.219 -0.775 -39.205 1.00 97.62 205 LEU A C 1
ATOM 1597 O O . LEU A 1 205 ? 23.058 -0.520 -40.068 1.00 97.62 205 LEU A O 1
ATOM 1601 N N . LEU A 1 206 ? 21.919 -2.037 -38.883 1.00 97.44 206 LEU A N 1
ATOM 1602 C CA . LEU A 1 206 ? 22.501 -3.190 -39.575 1.00 97.44 206 LEU A CA 1
ATOM 1603 C C . LEU A 1 206 ? 22.103 -3.241 -41.055 1.00 97.44 206 LEU A C 1
ATOM 1605 O O . LEU A 1 206 ? 22.935 -3.586 -41.899 1.00 97.44 206 LEU A O 1
ATOM 1609 N N . GLN A 1 207 ? 20.855 -2.901 -41.387 1.00 97.75 207 GLN A N 1
ATOM 1610 C CA . GLN A 1 207 ? 20.410 -2.798 -42.778 1.00 97.75 207 GLN A CA 1
ATOM 1611 C C . GLN A 1 207 ? 21.137 -1.668 -43.514 1.00 97.75 207 GLN A C 1
ATOM 1613 O O . GLN A 1 207 ? 21.618 -1.880 -44.628 1.00 97.75 207 GLN A O 1
ATOM 1618 N N . GLU A 1 208 ? 21.293 -0.504 -42.885 1.00 97.75 208 GLU A N 1
ATOM 1619 C CA . GLU A 1 208 ? 22.010 0.635 -43.463 1.00 97.75 208 GLU A CA 1
ATOM 1620 C C . GLU A 1 208 ? 23.495 0.315 -43.698 1.00 97.75 208 GLU A C 1
ATOM 1622 O O . GLU A 1 208 ? 24.019 0.548 -44.789 1.00 97.75 208 GLU A O 1
ATOM 1627 N N . LEU A 1 209 ? 24.157 -0.337 -42.735 1.00 98.06 209 LEU A N 1
ATOM 1628 C CA . LEU A 1 209 ? 25.526 -0.836 -42.898 1.00 98.06 209 LEU A CA 1
ATOM 1629 C C . LEU A 1 209 ? 25.642 -1.841 -44.049 1.00 98.06 209 LEU A C 1
ATOM 1631 O O . LEU A 1 209 ? 26.625 -1.815 -44.791 1.00 98.06 209 LEU A O 1
ATOM 1635 N N . ARG A 1 210 ? 24.647 -2.718 -44.230 1.00 97.94 210 ARG A N 1
ATOM 1636 C CA . ARG A 1 210 ? 24.621 -3.681 -45.341 1.00 97.94 210 ARG A CA 1
ATOM 1637 C C . ARG A 1 210 ? 24.505 -2.975 -46.692 1.00 97.94 210 ARG A C 1
ATOM 1639 O O . ARG A 1 210 ? 25.224 -3.337 -47.623 1.00 97.94 210 ARG A O 1
ATOM 1646 N N . LEU A 1 211 ? 23.641 -1.964 -46.791 1.00 98.06 211 LEU A N 1
ATOM 1647 C CA . LEU A 1 211 ? 23.496 -1.144 -47.995 1.00 98.06 211 LEU A CA 1
ATOM 1648 C C . LEU A 1 211 ? 24.788 -0.382 -48.302 1.00 98.06 211 LEU A C 1
ATOM 1650 O O . LEU A 1 211 ? 25.274 -0.423 -49.433 1.00 98.06 211 LEU A O 1
ATOM 1654 N N . LEU A 1 212 ? 25.384 0.254 -47.291 1.00 98.31 212 LEU A N 1
ATOM 1655 C CA . LEU A 1 212 ? 26.630 0.998 -47.447 1.00 98.31 212 LEU A CA 1
ATOM 1656 C C . LEU A 1 212 ? 27.776 0.082 -47.884 1.00 98.31 212 LEU A C 1
ATOM 1658 O O . LEU A 1 212 ? 28.521 0.431 -48.797 1.00 98.31 212 LEU A O 1
ATOM 1662 N N . LYS A 1 213 ? 27.876 -1.118 -47.301 1.00 98.38 213 LYS A N 1
ATOM 1663 C CA . LYS A 1 213 ? 28.852 -2.132 -47.710 1.00 98.38 213 LYS A CA 1
ATOM 1664 C C . LYS A 1 213 ? 28.688 -2.513 -49.183 1.00 98.38 213 LYS A C 1
ATOM 1666 O O . LYS A 1 213 ? 29.667 -2.478 -49.920 1.00 98.38 213 LYS A O 1
ATOM 1671 N N . SER A 1 214 ? 27.462 -2.797 -49.630 1.00 98.12 214 SER A N 1
ATOM 1672 C CA . SER A 1 214 ? 27.195 -3.093 -51.044 1.00 98.12 214 SER A CA 1
ATOM 1673 C C . SER A 1 214 ? 27.571 -1.923 -51.955 1.00 98.12 214 SER A C 1
ATOM 1675 O O . SER A 1 214 ? 28.080 -2.145 -53.053 1.00 98.12 214 SER A O 1
ATOM 1677 N N . LYS A 1 215 ? 27.346 -0.677 -51.515 1.00 98.38 215 LYS A N 1
ATOM 1678 C CA . LYS A 1 215 ? 27.717 0.504 -52.300 1.00 98.38 215 LYS A CA 1
ATOM 1679 C C . LYS A 1 215 ? 29.230 0.682 -52.400 1.00 98.38 215 LYS A C 1
ATOM 1681 O O . LYS A 1 215 ? 29.729 1.067 -53.455 1.00 98.38 215 LYS A O 1
ATOM 1686 N N . VAL A 1 216 ? 29.960 0.399 -51.322 1.00 98.56 216 VAL A N 1
ATOM 1687 C CA . VAL A 1 216 ? 31.429 0.398 -51.324 1.00 98.56 216 VAL A CA 1
ATOM 1688 C C . VAL A 1 216 ? 31.957 -0.658 -52.294 1.00 98.56 216 VAL A C 1
ATOM 1690 O O . VAL A 1 216 ? 32.782 -0.322 -53.137 1.00 98.56 216 VAL A O 1
ATOM 1693 N N . GLU A 1 217 ? 31.428 -1.883 -52.251 1.00 98.31 217 GLU A N 1
ATOM 1694 C CA . GLU A 1 217 ? 31.808 -2.961 -53.178 1.00 98.31 217 GLU A CA 1
ATOM 1695 C C . GLU A 1 217 ? 31.559 -2.572 -54.651 1.00 98.31 217 GLU A C 1
ATOM 1697 O O . GLU A 1 217 ? 32.409 -2.804 -55.515 1.00 98.31 217 GLU A O 1
ATOM 1702 N N . GLU A 1 218 ? 30.430 -1.917 -54.953 1.00 98.19 218 GLU A N 1
ATOM 1703 C CA . GLU A 1 218 ? 30.131 -1.396 -56.295 1.00 98.19 218 GLU A CA 1
ATOM 1704 C C . GLU A 1 218 ? 31.159 -0.340 -56.744 1.00 98.19 218 GLU A C 1
ATOM 1706 O O . GLU A 1 218 ? 31.740 -0.456 -57.827 1.00 98.19 218 GLU A O 1
ATOM 1711 N N . LEU A 1 219 ? 31.432 0.662 -55.900 1.00 98.38 219 LEU A N 1
ATOM 1712 C CA . LEU A 1 219 ? 32.393 1.732 -56.191 1.00 98.38 219 LEU A CA 1
ATOM 1713 C C . LEU A 1 219 ? 33.826 1.203 -56.346 1.00 98.38 219 LEU A C 1
ATOM 1715 O O . LEU A 1 219 ? 34.583 1.686 -57.192 1.00 98.38 219 LEU A O 1
ATOM 1719 N N . GLU A 1 220 ? 34.218 0.199 -55.564 1.00 98.25 220 GLU A N 1
ATOM 1720 C CA . GLU A 1 220 ? 35.501 -0.492 -55.716 1.00 98.25 220 GLU A CA 1
ATOM 1721 C C . GLU A 1 220 ? 35.594 -1.223 -57.063 1.00 98.25 220 GLU A C 1
ATOM 1723 O O . GLU A 1 220 ? 36.641 -1.188 -57.728 1.00 98.25 220 GLU A O 1
ATOM 1728 N N . GLY A 1 221 ? 34.490 -1.827 -57.512 1.00 98.25 221 GLY A N 1
ATOM 1729 C CA . GLY A 1 221 ? 34.356 -2.416 -58.842 1.00 98.25 221 GLY A CA 1
ATOM 1730 C C . GLY A 1 221 ? 34.518 -1.387 -59.965 1.00 98.25 221 GLY A C 1
ATOM 1731 O O . GLY A 1 221 ? 35.309 -1.601 -60.895 1.00 98.25 221 GLY A O 1
ATOM 1732 N N . GLU A 1 222 ? 33.832 -0.245 -59.864 1.00 98.25 222 GLU A N 1
ATOM 1733 C CA . GLU A 1 222 ? 33.951 0.873 -60.809 1.00 98.25 222 GLU A CA 1
ATOM 1734 C C . GLU A 1 222 ? 35.375 1.433 -60.848 1.00 98.25 222 GLU A C 1
ATOM 1736 O O . GLU A 1 222 ? 35.969 1.555 -61.925 1.00 98.25 222 GLU A O 1
ATOM 1741 N N . LYS A 1 223 ? 35.976 1.705 -59.684 1.00 98.25 223 LYS A N 1
ATOM 1742 C CA . LYS A 1 223 ? 37.369 2.160 -59.569 1.00 98.25 223 LYS A CA 1
ATOM 1743 C C . LYS A 1 223 ? 38.321 1.190 -60.266 1.00 98.25 223 LYS A C 1
ATOM 1745 O O . LYS A 1 223 ? 39.125 1.607 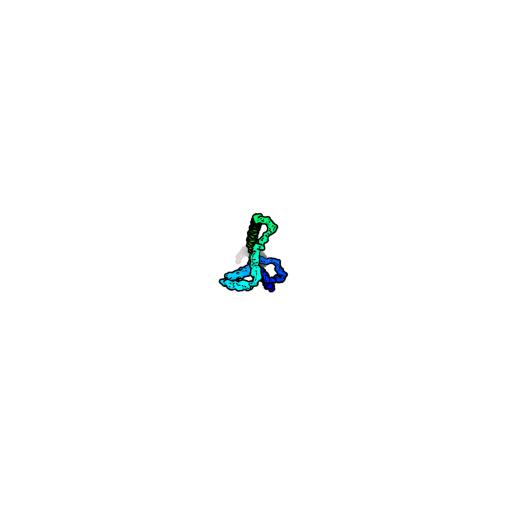-61.101 1.00 98.25 223 LYS A O 1
ATOM 1750 N N . SER A 1 224 ? 38.186 -0.109 -60.000 1.00 98.19 224 SER A N 1
ATOM 1751 C CA . SER A 1 224 ? 38.994 -1.158 -60.634 1.00 98.19 224 SER A CA 1
ATOM 1752 C C . SER A 1 224 ? 38.807 -1.203 -62.157 1.00 98.19 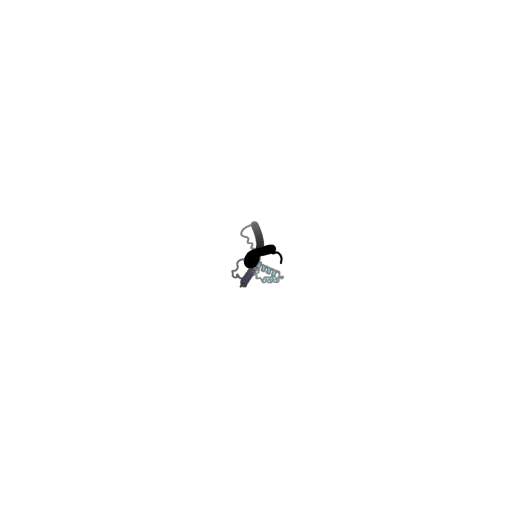224 SER A C 1
ATOM 1754 O O . SER A 1 224 ? 39.735 -1.527 -62.906 1.00 98.19 224 SER A O 1
ATOM 1756 N N . GLN A 1 225 ? 37.607 -0.885 -62.652 1.00 98.38 225 GLN A N 1
ATOM 1757 C CA . GLN A 1 225 ? 37.336 -0.759 -64.083 1.00 98.38 225 GLN A CA 1
ATOM 1758 C C . GLN A 1 225 ? 38.026 0.473 -64.686 1.00 98.38 225 GLN A C 1
ATOM 1760 O O . GLN A 1 225 ? 38.662 0.355 -65.739 1.00 98.38 225 GLN A O 1
ATOM 1765 N N . TYR A 1 226 ? 37.940 1.634 -64.031 1.00 98.31 226 TYR A N 1
ATOM 1766 C CA . TYR A 1 226 ? 38.621 2.854 -64.467 1.00 98.31 226 TYR A CA 1
ATOM 1767 C C . TYR A 1 226 ? 40.141 2.694 -64.469 1.00 98.31 226 TYR A C 1
ATOM 1769 O O . TYR A 1 226 ? 40.790 3.096 -65.434 1.00 98.31 226 TYR A O 1
ATOM 1777 N N . GLU A 1 227 ? 40.715 2.032 -63.465 1.00 98.25 227 GLU A N 1
ATOM 1778 C CA . GLU A 1 227 ? 42.148 1.733 -63.425 1.00 98.25 227 GLU A CA 1
ATOM 1779 C C . GLU A 1 227 ? 42.593 0.854 -64.603 1.00 98.25 227 GLU A C 1
ATOM 1781 O O . GLU A 1 227 ? 43.630 1.119 -65.218 1.00 98.25 227 GLU A O 1
ATOM 1786 N N . ARG A 1 228 ? 41.803 -0.165 -64.973 1.00 98.19 228 ARG A N 1
ATOM 1787 C CA . ARG A 1 228 ? 42.071 -0.992 -66.163 1.00 98.19 228 ARG A CA 1
ATOM 1788 C C . ARG A 1 228 ? 41.990 -0.180 -67.453 1.00 98.19 228 ARG A C 1
ATOM 1790 O O . ARG A 1 228 ? 42.898 -0.283 -68.278 1.00 98.19 228 ARG A O 1
ATOM 1797 N N . LYS A 1 229 ? 40.952 0.651 -67.615 1.00 98.31 229 LYS A N 1
ATOM 1798 C CA . LYS A 1 229 ? 40.816 1.557 -68.771 1.00 98.31 229 LYS A CA 1
ATOM 1799 C C . LYS A 1 229 ? 42.007 2.514 -68.864 1.00 98.31 229 LYS A C 1
ATOM 1801 O O . LYS A 1 229 ? 42.585 2.647 -69.936 1.00 98.31 229 LYS A O 1
ATOM 1806 N N . LEU A 1 230 ? 42.425 3.107 -67.744 1.00 97.94 230 LEU A N 1
ATOM 1807 C CA . LEU A 1 230 ? 43.580 4.004 -67.675 1.00 97.94 230 LEU A CA 1
ATOM 1808 C C . LEU A 1 230 ? 44.888 3.299 -68.062 1.00 97.94 230 LEU A C 1
ATOM 1810 O O . LEU A 1 230 ? 45.709 3.869 -68.777 1.00 97.94 230 LEU A O 1
ATOM 1814 N N . LYS A 1 231 ? 45.105 2.060 -67.604 1.00 98.00 231 LYS A N 1
ATOM 1815 C CA . LYS A 1 231 ? 46.271 1.263 -68.015 1.00 98.00 231 LYS A CA 1
ATOM 1816 C C . LYS A 1 231 ? 46.246 0.992 -69.521 1.00 98.00 231 LYS A C 1
ATOM 1818 O O . LYS A 1 231 ? 47.259 1.206 -70.180 1.00 98.00 231 LYS A O 1
ATOM 1823 N N . ALA A 1 232 ? 45.096 0.599 -70.070 1.00 98.00 232 ALA A N 1
ATOM 1824 C CA . ALA A 1 232 ? 44.943 0.356 -71.503 1.00 98.00 232 ALA A CA 1
ATOM 1825 C C . ALA A 1 232 ? 45.230 1.619 -72.339 1.00 98.00 232 ALA A C 1
ATOM 1827 O O . ALA A 1 232 ? 46.040 1.567 -73.265 1.00 98.00 232 ALA A O 1
ATOM 1828 N N . THR A 1 233 ? 44.661 2.774 -71.978 1.00 97.38 233 THR A N 1
ATOM 1829 C CA . THR A 1 233 ? 44.914 4.032 -72.704 1.00 97.38 233 THR A CA 1
ATOM 1830 C C . THR A 1 233 ? 46.367 4.486 -72.590 1.00 97.38 233 THR A C 1
ATOM 1832 O O . THR A 1 233 ? 46.940 4.908 -73.590 1.00 97.38 233 THR A O 1
ATOM 1835 N N . LYS A 1 234 ? 47.013 4.326 -71.424 1.00 98.19 234 LYS A N 1
ATOM 1836 C CA . LYS A 1 234 ? 48.459 4.577 -71.273 1.00 98.19 234 LYS A CA 1
ATOM 1837 C C . LYS A 1 234 ? 49.297 3.707 -72.210 1.00 98.19 234 LYS A C 1
ATOM 1839 O O . LYS A 1 234 ? 50.219 4.221 -72.838 1.00 98.19 234 LYS A O 1
ATOM 1844 N N . THR A 1 235 ? 48.982 2.413 -72.328 1.00 97.56 235 THR A N 1
ATOM 1845 C CA . THR A 1 235 ? 49.710 1.529 -73.256 1.00 97.56 235 THR A CA 1
ATOM 1846 C C . THR A 1 235 ? 49.509 1.931 -74.713 1.00 97.56 235 THR A C 1
ATOM 1848 O O . THR A 1 235 ? 50.457 1.879 -75.488 1.00 97.56 235 THR A O 1
ATOM 1851 N N . GLU A 1 236 ? 48.310 2.379 -75.085 1.00 97.44 236 GLU A N 1
ATOM 1852 C CA . GLU A 1 236 ? 48.027 2.822 -76.450 1.00 97.44 236 GLU A CA 1
ATOM 1853 C C . GLU A 1 236 ? 48.751 4.130 -76.789 1.00 97.44 236 GLU A C 1
ATOM 1855 O O . GLU A 1 236 ? 49.369 4.237 -77.846 1.00 97.44 236 GLU A O 1
ATOM 1860 N N . ILE A 1 237 ? 48.782 5.087 -75.855 1.00 97.56 237 ILE A N 1
ATOM 1861 C CA . ILE A 1 237 ? 49.580 6.314 -75.990 1.00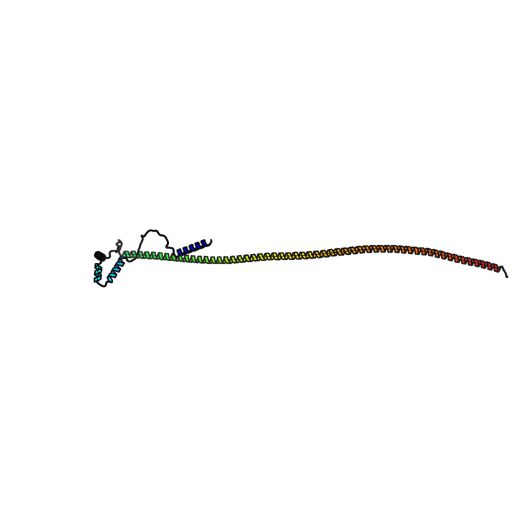 97.56 237 ILE A CA 1
ATOM 1862 C C . ILE A 1 237 ? 51.060 5.975 -76.201 1.00 97.56 237 ILE A C 1
ATOM 1864 O O . ILE A 1 237 ? 51.682 6.535 -77.099 1.00 97.56 237 ILE A O 1
ATOM 1868 N N . ALA A 1 238 ? 51.618 5.036 -75.431 1.00 97.44 238 ALA A N 1
ATOM 1869 C CA . ALA A 1 238 ? 53.014 4.626 -75.587 1.00 97.44 238 ALA A CA 1
ATOM 1870 C C . ALA A 1 238 ? 53.295 4.019 -76.976 1.00 97.44 238 ALA A C 1
ATOM 1872 O O . ALA A 1 238 ? 54.308 4.347 -77.596 1.00 97.44 238 ALA A O 1
ATOM 1873 N N . LYS A 1 239 ? 52.383 3.191 -77.510 1.00 97.31 239 LYS A N 1
ATOM 1874 C CA . LYS A 1 239 ? 52.500 2.657 -78.880 1.00 97.31 239 LYS A CA 1
ATOM 1875 C C . LYS A 1 239 ? 52.454 3.765 -79.930 1.00 97.31 239 LYS A C 1
ATOM 1877 O O . LYS A 1 239 ? 53.275 3.767 -80.843 1.00 97.31 239 LYS A O 1
ATOM 1882 N N . LEU A 1 240 ? 51.518 4.708 -79.804 1.00 97.31 240 LEU A N 1
ATOM 1883 C CA . LEU A 1 240 ? 51.406 5.841 -80.727 1.00 97.31 240 LEU A CA 1
ATOM 1884 C C . LEU A 1 240 ? 52.653 6.732 -80.679 1.00 97.31 240 LEU A C 1
ATOM 1886 O O . LEU A 1 240 ? 53.138 7.152 -81.726 1.00 97.31 240 LEU A O 1
ATOM 1890 N N . GLN A 1 241 ? 53.217 6.969 -79.492 1.00 97.06 241 GLN A N 1
ATOM 1891 C CA . GLN A 1 241 ? 54.484 7.687 -79.327 1.00 97.06 241 GLN A CA 1
ATOM 1892 C C . GLN A 1 241 ? 55.648 6.957 -80.008 1.00 97.06 241 GLN A C 1
ATOM 1894 O O . GLN A 1 241 ? 56.439 7.593 -80.703 1.00 97.06 241 GLN A O 1
ATOM 1899 N N . GLN A 1 242 ? 55.735 5.630 -79.865 1.00 97.19 242 GLN A N 1
ATOM 1900 C CA . GLN A 1 242 ? 56.747 4.825 -80.550 1.00 97.19 242 GLN A CA 1
ATOM 1901 C C . GLN A 1 242 ? 56.583 4.892 -82.074 1.00 97.19 242 GLN A C 1
ATOM 1903 O O . GLN A 1 242 ? 57.565 5.100 -82.785 1.00 97.19 242 GLN A O 1
ATOM 1908 N N . LEU A 1 243 ? 55.354 4.765 -82.583 1.00 97.25 243 LEU A N 1
ATOM 1909 C CA . LEU A 1 243 ? 55.073 4.878 -84.014 1.00 97.25 243 LEU A CA 1
ATOM 1910 C C . LEU A 1 243 ? 55.473 6.260 -84.546 1.00 97.25 243 LEU A C 1
ATOM 1912 O O . LEU A 1 243 ? 56.155 6.352 -85.566 1.00 97.25 243 LEU A O 1
ATOM 1916 N N . LEU A 1 244 ? 55.114 7.326 -83.831 1.00 96.81 244 LEU A N 1
ATOM 1917 C CA . LEU A 1 244 ? 55.493 8.691 -84.181 1.00 96.81 244 LEU A CA 1
ATOM 1918 C C . LEU A 1 244 ? 57.019 8.866 -84.201 1.00 96.81 244 LEU A C 1
ATOM 1920 O O . LEU A 1 244 ? 57.545 9.450 -85.142 1.00 96.81 244 LEU A O 1
ATOM 1924 N N . ALA A 1 245 ? 57.743 8.286 -83.239 1.00 96.19 245 ALA A N 1
ATOM 1925 C CA . ALA A 1 245 ? 59.206 8.283 -83.239 1.00 96.19 245 ALA A CA 1
ATOM 1926 C C . ALA A 1 245 ? 59.792 7.534 -84.452 1.00 96.19 245 ALA A C 1
ATOM 1928 O O . ALA A 1 245 ? 60.688 8.057 -85.110 1.00 96.19 245 ALA A O 1
ATOM 1929 N N . THR A 1 246 ? 59.261 6.353 -84.801 1.00 96.69 246 THR A N 1
ATOM 1930 C CA . THR A 1 246 ? 59.718 5.612 -85.995 1.00 96.69 246 THR A CA 1
ATOM 1931 C C . THR A 1 246 ? 59.458 6.379 -87.287 1.00 96.69 246 THR A C 1
ATOM 1933 O O . THR A 1 246 ? 60.327 6.429 -88.152 1.00 96.69 246 THR A O 1
ATOM 1936 N N . LYS A 1 247 ? 58.293 7.028 -87.404 1.00 96.25 247 LYS A N 1
ATOM 1937 C CA . LYS A 1 247 ? 57.953 7.847 -88.568 1.00 96.25 247 LYS A CA 1
ATOM 1938 C C . LYS A 1 247 ? 58.802 9.107 -88.654 1.00 96.25 247 LYS A C 1
ATOM 1940 O O . LYS A 1 247 ? 59.230 9.449 -89.748 1.00 96.25 247 LYS A O 1
ATOM 1945 N N . ASN A 1 248 ? 59.121 9.747 -87.532 1.00 96.62 248 ASN A N 1
ATOM 1946 C CA . ASN A 1 248 ? 60.063 10.865 -87.514 1.00 96.62 248 ASN A CA 1
ATOM 1947 C C . ASN A 1 248 ? 61.469 10.439 -87.961 1.00 96.62 248 ASN A C 1
ATOM 1949 O O . ASN A 1 248 ? 62.069 11.135 -88.771 1.00 96.62 248 ASN A O 1
ATOM 1953 N N . ALA A 1 249 ? 61.963 9.281 -87.510 1.00 95.25 249 ALA A N 1
ATOM 1954 C CA . ALA A 1 249 ? 63.250 8.745 -87.961 1.00 95.25 249 ALA A CA 1
ATOM 1955 C C . ALA A 1 249 ? 63.246 8.389 -89.463 1.00 95.25 249 ALA A C 1
ATOM 1957 O O . ALA A 1 249 ? 64.227 8.625 -90.165 1.00 95.25 249 ALA A O 1
ATOM 1958 N N . GLU A 1 250 ? 62.135 7.854 -89.981 1.00 95.44 250 GLU A N 1
ATOM 1959 C CA . GLU A 1 250 ? 61.947 7.609 -91.417 1.00 95.44 250 GLU A CA 1
ATOM 1960 C C . GLU A 1 250 ? 61.963 8.924 -92.211 1.00 95.44 250 GLU A C 1
ATOM 1962 O O . GLU A 1 250 ? 62.663 9.022 -93.217 1.00 95.44 250 GLU A O 1
ATOM 1967 N N . ILE A 1 251 ? 61.254 9.953 -91.731 1.00 95.19 251 ILE A N 1
ATOM 1968 C CA . ILE A 1 251 ? 61.270 11.299 -92.320 1.00 95.19 251 ILE A CA 1
ATOM 1969 C C . ILE A 1 251 ? 62.693 11.863 -92.333 1.00 95.19 251 ILE A C 1
ATOM 1971 O O . ILE A 1 251 ? 63.128 12.352 -93.370 1.00 95.19 251 ILE A O 1
ATOM 1975 N N . GLU A 1 252 ? 63.433 11.767 -91.230 1.00 94.44 252 GLU A N 1
ATOM 1976 C CA . GLU A 1 252 ? 64.818 12.241 -91.135 1.00 94.44 252 GLU A CA 1
ATOM 1977 C C . GLU A 1 252 ? 65.746 11.485 -92.103 1.00 94.44 252 GLU A C 1
ATOM 1979 O O . GLU A 1 252 ? 66.560 12.089 -92.801 1.00 94.44 252 GLU A O 1
ATOM 1984 N N . CYS A 1 253 ? 65.586 10.163 -92.232 1.00 92.88 253 CYS A N 1
ATOM 1985 C CA . CYS A 1 253 ? 66.325 9.363 -93.208 1.00 92.88 253 CYS A CA 1
ATOM 1986 C C . CYS A 1 253 ? 66.016 9.791 -94.652 1.00 92.88 253 CYS A C 1
ATOM 1988 O O . CYS A 1 253 ? 66.937 9.990 -95.448 1.00 92.88 253 CYS A O 1
ATOM 1990 N N . LEU A 1 254 ? 64.737 9.987 -94.985 1.00 93.12 254 LEU A N 1
ATOM 1991 C CA . LEU A 1 254 ? 64.311 10.476 -96.298 1.00 93.12 254 LEU A CA 1
ATOM 1992 C C . LEU A 1 254 ? 64.828 11.897 -96.573 1.00 93.12 254 LEU A C 1
ATOM 1994 O O . LEU A 1 254 ? 65.282 12.175 -97.682 1.00 93.12 254 LEU A O 1
ATOM 1998 N N . GLN A 1 255 ? 64.817 12.785 -95.574 1.00 90.44 255 GLN A N 1
ATOM 1999 C CA . GLN A 1 255 ? 65.403 14.126 -95.665 1.00 90.44 255 GLN A CA 1
ATOM 2000 C C . GLN A 1 255 ? 66.908 14.056 -95.956 1.00 90.44 255 GLN A C 1
ATOM 2002 O O . GLN A 1 255 ? 67.383 14.732 -96.868 1.00 90.44 255 GLN A O 1
ATOM 2007 N N . ASN A 1 256 ? 67.646 13.189 -95.258 1.00 88.19 256 ASN A N 1
ATOM 2008 C CA . ASN A 1 256 ? 69.072 12.967 -95.502 1.00 88.19 256 ASN A CA 1
ATOM 2009 C C . ASN A 1 256 ? 69.344 12.408 -96.909 1.00 88.19 256 ASN A C 1
ATOM 2011 O O . ASN A 1 256 ? 70.237 12.897 -97.599 1.00 88.19 256 ASN A O 1
ATOM 2015 N N . GLN A 1 257 ? 68.546 11.444 -97.383 1.00 88.31 257 GLN A N 1
ATOM 2016 C CA . GLN A 1 257 ? 68.652 10.929 -98.756 1.00 88.31 257 GLN A CA 1
ATOM 2017 C C . GLN A 1 257 ? 68.396 12.019 -99.807 1.00 88.31 257 GLN A C 1
ATOM 2019 O O . GLN A 1 257 ? 69.114 12.093 -100.807 1.00 88.31 257 GLN A O 1
ATOM 2024 N N . LEU A 1 258 ? 67.393 12.879 -99.592 1.00 86.19 258 LEU A N 1
ATOM 2025 C CA . LEU A 1 258 ? 67.113 14.017 -100.471 1.00 86.19 258 LEU A CA 1
ATOM 2026 C C . LEU A 1 258 ? 68.273 15.020 -100.489 1.00 86.19 258 LEU A C 1
ATOM 2028 O O . LEU A 1 258 ? 68.644 15.478 -101.569 1.00 86.19 258 LEU A O 1
ATOM 2032 N N . LEU A 1 259 ? 68.880 15.315 -99.335 1.00 85.25 259 LEU A N 1
ATOM 2033 C CA . LEU A 1 259 ? 70.066 16.172 -99.239 1.00 85.25 259 LEU A CA 1
ATOM 2034 C C . LEU A 1 259 ? 71.259 15.580 -100.001 1.00 85.25 259 LEU A C 1
ATOM 2036 O O . LEU A 1 259 ? 71.862 16.286 -100.804 1.00 85.25 259 LEU A O 1
ATOM 2040 N N . SER A 1 260 ? 71.554 14.285 -99.836 1.00 76.94 260 SER A N 1
ATOM 2041 C CA . SER A 1 260 ? 72.627 13.607 -100.584 1.00 76.94 260 SER A CA 1
ATOM 2042 C C . SER A 1 260 ? 72.383 13.598 -102.096 1.00 76.94 260 SER A C 1
ATOM 2044 O O . SER A 1 260 ? 73.320 13.742 -102.879 1.00 76.94 260 SER A O 1
ATOM 2046 N N . ARG A 1 261 ? 71.124 13.476 -102.534 1.00 75.12 261 ARG A N 1
ATOM 2047 C CA . ARG A 1 261 ? 70.766 13.610 -103.954 1.00 75.12 261 ARG A CA 1
ATOM 2048 C C . ARG A 1 261 ? 70.917 15.051 -104.448 1.00 75.12 261 ARG A C 1
ATOM 2050 O O . ARG A 1 261 ? 71.291 15.256 -105.597 1.00 75.12 261 ARG A O 1
ATOM 2057 N N . GLY A 1 262 ? 70.690 16.035 -103.577 1.00 66.69 262 GLY A N 1
ATOM 2058 C CA . GLY A 1 262 ? 71.075 17.428 -103.803 1.00 66.69 262 GLY A CA 1
ATOM 2059 C C . GLY A 1 262 ? 72.580 17.585 -104.044 1.00 66.69 262 GLY A C 1
ATOM 2060 O O . GLY A 1 262 ? 72.968 18.309 -104.954 1.00 66.69 262 GLY A O 1
ATOM 2061 N N . THR A 1 263 ? 73.425 16.845 -103.321 1.00 61.91 263 THR A N 1
ATOM 2062 C CA . THR A 1 263 ? 74.883 16.828 -103.539 1.00 61.91 263 THR A CA 1
ATOM 2063 C C . THR A 1 263 ? 75.266 16.213 -104.889 1.00 61.91 263 THR A C 1
ATOM 2065 O O . THR A 1 263 ? 76.070 16.790 -105.608 1.00 61.91 263 THR A O 1
A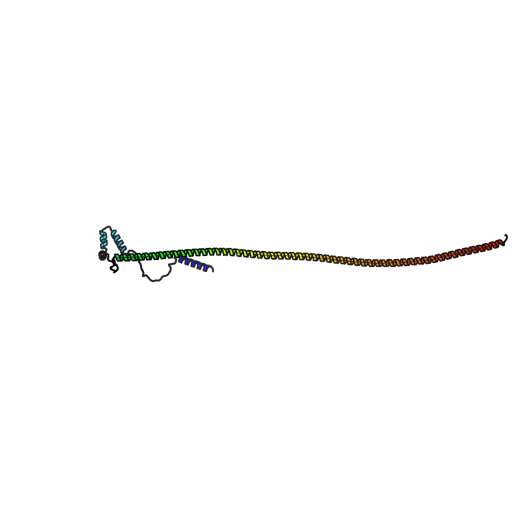TOM 2068 N N . ILE A 1 264 ? 74.631 15.106 -105.293 1.00 62.09 264 ILE A N 1
ATOM 2069 C CA . ILE A 1 264 ? 74.842 14.503 -106.626 1.00 62.09 264 ILE A CA 1
ATOM 2070 C C . ILE A 1 264 ? 74.390 15.462 -107.738 1.00 62.09 264 ILE A C 1
ATOM 2072 O O . ILE A 1 264 ? 75.042 15.578 -108.772 1.00 62.09 264 ILE A O 1
ATOM 2076 N N . ASN A 1 265 ? 73.283 16.180 -107.529 1.00 60.91 265 ASN A N 1
ATOM 2077 C CA . ASN A 1 265 ? 72.840 17.207 -108.466 1.00 60.91 265 ASN A CA 1
ATOM 2078 C C . ASN A 1 265 ? 73.853 18.359 -108.562 1.00 60.91 265 ASN A C 1
ATOM 2080 O O . ASN A 1 265 ? 74.060 18.867 -109.660 1.00 60.91 265 ASN A O 1
ATOM 2084 N N . ASN A 1 266 ? 74.512 18.733 -107.459 1.00 61.88 266 ASN A N 1
ATOM 2085 C CA . ASN A 1 266 ? 75.580 19.731 -107.481 1.00 61.88 266 ASN A CA 1
ATOM 2086 C C . ASN A 1 266 ? 76.784 19.250 -108.304 1.00 61.88 266 ASN A C 1
ATOM 2088 O O . ASN A 1 266 ? 77.241 19.994 -109.169 1.00 61.88 266 ASN A O 1
ATOM 2092 N N . ASP A 1 267 ? 77.221 17.999 -108.135 1.00 62.09 267 ASP A N 1
ATOM 2093 C CA . ASP A 1 267 ? 78.303 17.410 -108.942 1.00 62.09 267 ASP A CA 1
ATOM 2094 C C . ASP A 1 267 ? 77.946 17.365 -110.442 1.00 62.09 267 ASP A C 1
ATOM 2096 O O . ASP A 1 267 ? 78.796 17.595 -111.306 1.00 62.09 267 ASP A O 1
ATOM 2100 N N . ILE A 1 268 ? 76.673 17.113 -110.779 1.00 66.75 268 ILE A N 1
ATOM 2101 C CA . ILE A 1 268 ? 76.171 17.186 -112.161 1.00 66.75 268 ILE A CA 1
ATOM 2102 C C . ILE A 1 268 ? 76.225 18.626 -112.672 1.00 66.75 268 ILE A C 1
ATOM 2104 O O . ILE A 1 268 ? 76.713 18.855 -113.777 1.00 66.75 268 ILE A O 1
ATOM 2108 N N . THR A 1 269 ? 75.779 19.605 -111.879 1.00 67.00 269 THR A N 1
ATOM 2109 C CA . THR A 1 269 ? 75.851 21.016 -112.283 1.00 67.00 269 THR A CA 1
ATOM 2110 C C . THR A 1 269 ? 77.286 21.519 -112.413 1.00 67.00 269 THR A C 1
ATOM 2112 O O . THR A 1 269 ? 77.557 22.323 -113.299 1.00 67.00 269 THR A O 1
ATOM 2115 N N . GLU A 1 270 ? 78.219 21.036 -111.590 1.00 69.19 270 GLU A N 1
ATOM 2116 C CA . GLU A 1 270 ? 79.634 21.406 -111.661 1.00 69.19 270 GLU A CA 1
ATOM 2117 C C . GLU A 1 270 ? 80.302 20.791 -112.902 1.00 69.19 270 GLU A C 1
ATOM 2119 O O . GLU A 1 270 ? 80.986 21.499 -113.647 1.00 69.19 270 GLU A O 1
ATOM 2124 N N . ARG A 1 271 ? 80.006 19.519 -113.220 1.00 72.00 271 ARG A N 1
ATOM 2125 C CA . ARG A 1 271 ? 80.400 18.897 -114.499 1.00 72.00 271 ARG A CA 1
ATOM 2126 C C . ARG A 1 271 ? 79.796 19.605 -115.707 1.00 72.00 271 ARG A C 1
ATOM 2128 O O . ARG A 1 271 ? 80.496 19.778 -116.701 1.00 72.00 271 ARG A O 1
ATOM 2135 N N . ASP A 1 272 ? 78.535 20.023 -115.642 1.00 75.69 272 ASP A N 1
ATOM 2136 C CA . ASP A 1 272 ? 77.885 20.778 -116.719 1.00 75.69 272 ASP A CA 1
ATOM 2137 C C . ASP A 1 272 ? 78.509 22.168 -116.892 1.00 75.69 272 ASP A C 1
ATOM 2139 O O . ASP A 1 272 ? 78.731 22.605 -118.022 1.00 75.69 272 ASP A O 1
ATOM 2143 N N . GLN A 1 273 ? 78.866 22.847 -115.797 1.00 79.12 273 GLN A N 1
ATOM 2144 C CA . GLN A 1 273 ? 79.619 24.103 -115.843 1.00 79.12 273 GLN A CA 1
ATOM 2145 C C . GLN A 1 273 ? 81.012 23.906 -116.451 1.00 79.12 273 GLN A C 1
ATOM 2147 O O . GLN A 1 273 ? 81.462 24.737 -117.240 1.00 79.12 273 GLN A O 1
ATOM 2152 N N . GLU A 1 274 ? 81.703 22.813 -116.125 1.00 78.38 274 GLU A N 1
ATOM 2153 C CA . GLU A 1 274 ? 83.002 22.474 -116.707 1.00 78.38 274 GLU A CA 1
ATOM 2154 C C . GLU A 1 274 ? 82.898 22.115 -118.198 1.00 78.38 274 GLU A C 1
ATOM 2156 O O . GLU A 1 274 ? 83.704 22.591 -119.001 1.00 78.38 274 GLU A O 1
ATOM 2161 N N . LEU A 1 275 ? 81.852 21.384 -118.595 1.00 80.94 275 LEU A N 1
ATOM 2162 C CA . LEU A 1 275 ? 81.497 21.130 -119.995 1.00 80.94 275 LEU A CA 1
ATOM 2163 C C . LEU A 1 275 ? 81.226 22.428 -120.757 1.00 80.94 275 LEU A C 1
ATOM 2165 O O . LEU A 1 275 ? 81.734 22.602 -121.864 1.00 80.94 275 LEU A O 1
ATOM 2169 N N . GLN A 1 276 ? 80.473 23.360 -120.171 1.00 81.75 276 GLN A N 1
ATOM 2170 C CA . GLN A 1 276 ? 80.236 24.688 -120.743 1.00 81.75 276 GLN A CA 1
ATOM 2171 C C . GLN A 1 276 ? 81.541 25.479 -120.910 1.00 81.75 276 GLN A C 1
ATOM 2173 O O . GLN A 1 276 ? 81.782 26.078 -121.960 1.00 81.75 276 GLN A O 1
ATOM 2178 N N . ARG A 1 277 ? 82.432 25.426 -119.915 1.00 85.56 277 ARG A N 1
ATOM 2179 C CA . ARG A 1 277 ? 83.745 26.088 -119.952 1.00 85.56 277 ARG A CA 1
ATOM 2180 C C . ARG A 1 277 ? 84.636 25.525 -121.062 1.00 85.56 277 ARG A C 1
ATOM 2182 O O . ARG A 1 277 ? 85.218 26.290 -121.828 1.00 85.56 277 ARG A O 1
ATOM 2189 N N . LEU A 1 278 ? 84.699 24.197 -121.183 1.00 83.69 278 LEU A N 1
ATOM 2190 C CA . LEU A 1 278 ? 85.406 23.491 -122.258 1.00 83.69 278 LEU A CA 1
ATOM 2191 C C . LEU A 1 278 ? 84.813 23.812 -123.628 1.00 83.69 278 LEU A C 1
ATOM 2193 O O . LEU A 1 278 ? 85.560 24.080 -124.564 1.00 83.69 278 LEU A O 1
ATOM 2197 N N . LYS A 1 279 ? 83.482 23.837 -123.742 1.00 84.81 279 LYS A N 1
ATOM 2198 C CA . LYS A 1 279 ? 82.780 24.209 -124.972 1.00 84.81 279 LYS A CA 1
ATOM 2199 C C . LYS A 1 279 ? 83.128 25.635 -125.401 1.00 84.81 279 LYS A C 1
ATOM 2201 O O . LYS A 1 279 ? 83.522 25.838 -126.543 1.00 84.81 279 LYS A O 1
ATOM 2206 N N . THR A 1 280 ? 83.076 26.591 -124.476 1.00 83.06 280 THR A N 1
ATOM 2207 C CA . THR A 1 280 ? 83.444 27.994 -124.732 1.00 83.06 280 THR A CA 1
ATOM 2208 C C . THR A 1 280 ? 84.924 28.120 -125.123 1.00 83.06 280 THR A C 1
ATOM 2210 O O . THR A 1 280 ? 85.275 28.825 -126.071 1.00 83.06 280 THR A O 1
ATOM 2213 N N . GLY A 1 281 ? 85.816 27.386 -124.446 1.00 84.12 281 GLY A N 1
ATOM 2214 C CA . GLY A 1 281 ? 87.234 27.313 -124.814 1.00 84.12 281 GLY A CA 1
ATOM 2215 C C . GLY A 1 281 ? 87.452 26.718 -126.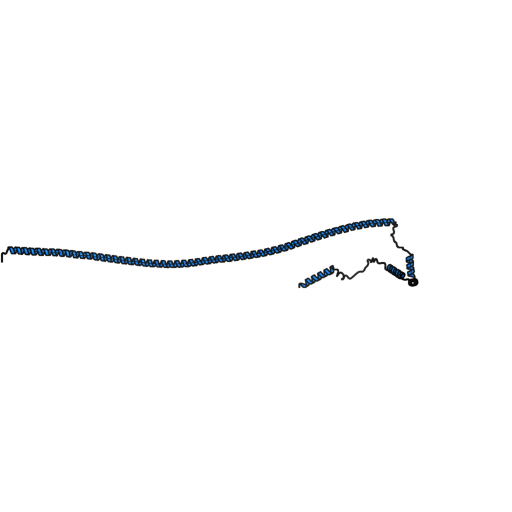209 1.00 84.12 281 GLY A C 1
ATOM 2216 O O . GLY A 1 281 ? 88.275 27.217 -126.977 1.00 84.12 281 GLY A O 1
ATOM 2217 N N . MET A 1 282 ? 86.674 25.698 -126.574 1.00 84.06 282 MET A N 1
ATOM 2218 C CA . MET A 1 282 ? 86.719 25.083 -127.899 1.00 84.06 282 MET A CA 1
ATOM 2219 C C . MET A 1 282 ? 86.197 26.026 -128.990 1.00 84.06 282 MET A C 1
ATOM 2221 O O . MET A 1 282 ? 86.829 26.141 -130.036 1.00 84.06 282 MET A O 1
ATOM 2225 N N . GLU A 1 283 ? 85.110 26.757 -128.744 1.00 83.69 283 GLU A N 1
ATOM 2226 C CA . GLU A 1 283 ? 84.603 27.798 -129.650 1.00 83.69 283 GLU A CA 1
ATOM 2227 C C . GLU A 1 283 ? 85.638 28.915 -129.856 1.00 83.69 283 GLU A C 1
ATOM 2229 O O . GLU A 1 283 ? 85.849 29.362 -130.983 1.00 83.69 283 GLU A O 1
ATOM 2234 N N . THR A 1 284 ? 86.365 29.294 -128.800 1.00 83.31 284 THR A N 1
ATOM 2235 C CA . THR A 1 284 ? 87.463 30.273 -128.878 1.00 83.31 284 THR A CA 1
ATOM 2236 C C . THR A 1 284 ? 88.632 29.748 -129.716 1.00 83.31 284 THR A C 1
ATOM 2238 O O . THR A 1 284 ? 89.184 30.479 -130.534 1.00 83.31 284 THR A O 1
ATOM 2241 N N . LEU A 1 285 ? 88.997 28.470 -129.570 1.00 83.25 285 LEU A N 1
ATOM 2242 C CA . LEU A 1 285 ? 90.018 27.826 -130.404 1.00 83.25 285 LEU A CA 1
ATOM 2243 C C . LEU A 1 285 ? 89.595 27.747 -131.873 1.00 83.25 285 LEU A C 1
ATOM 2245 O O . LEU A 1 285 ? 90.420 27.992 -132.750 1.00 83.25 285 LEU A O 1
ATOM 2249 N N . ILE A 1 286 ? 88.325 27.441 -132.153 1.00 81.38 286 ILE A N 1
ATOM 2250 C CA . ILE A 1 286 ? 87.771 27.459 -133.513 1.00 81.38 286 ILE A CA 1
ATOM 2251 C C . ILE A 1 286 ? 87.816 28.881 -134.080 1.00 81.38 286 ILE A C 1
ATOM 2253 O O . ILE A 1 286 ? 88.235 29.058 -135.221 1.00 81.38 286 ILE A O 1
ATOM 2257 N N . ALA A 1 287 ? 87.457 29.898 -133.293 1.00 79.62 287 ALA A N 1
ATOM 2258 C CA . ALA A 1 287 ? 87.546 31.297 -133.703 1.00 79.62 287 ALA A CA 1
ATOM 2259 C C . ALA A 1 287 ? 88.995 31.720 -133.989 1.00 79.62 287 ALA A C 1
ATOM 2261 O O . ALA A 1 287 ? 89.260 32.265 -135.055 1.00 79.62 287 ALA A O 1
ATOM 2262 N N . ALA A 1 288 ? 89.947 31.390 -133.113 1.00 79.38 288 ALA A N 1
ATOM 2263 C CA . ALA A 1 288 ? 91.370 31.664 -133.319 1.00 79.38 288 ALA A CA 1
ATOM 2264 C C . ALA A 1 288 ? 91.948 30.892 -134.519 1.00 79.38 288 ALA A C 1
ATOM 2266 O O . ALA A 1 288 ? 92.830 31.385 -135.222 1.00 79.38 288 ALA A O 1
ATOM 2267 N N . ASN A 1 289 ? 91.450 29.681 -134.783 1.00 78.69 289 ASN A N 1
ATOM 2268 C CA . ASN A 1 289 ? 91.817 28.913 -135.968 1.00 78.69 289 ASN A CA 1
ATOM 2269 C C . ASN A 1 289 ? 91.251 29.563 -137.239 1.00 78.69 289 ASN A C 1
ATOM 2271 O O . ASN A 1 289 ? 91.988 29.769 -138.196 1.00 78.69 289 ASN A O 1
ATOM 2275 N N . ASN A 1 290 ? 89.989 29.993 -137.224 1.00 79.31 290 ASN A N 1
ATOM 2276 C CA . ASN A 1 290 ? 89.391 30.764 -138.314 1.00 79.31 290 ASN A CA 1
ATOM 2277 C C . ASN A 1 290 ? 90.118 32.097 -138.532 1.00 79.31 290 ASN A C 1
ATOM 2279 O O . ASN A 1 290 ? 90.309 32.500 -139.672 1.00 79.31 290 ASN A O 1
ATOM 2283 N N . GLU A 1 291 ? 90.578 32.758 -137.472 1.00 75.06 291 GLU A N 1
ATOM 2284 C CA . GLU A 1 291 ? 91.365 33.988 -137.546 1.00 75.06 291 GLU A CA 1
ATOM 2285 C C . GLU A 1 291 ? 92.759 33.728 -138.129 1.00 75.06 291 GLU A C 1
ATOM 2287 O O . GLU A 1 291 ? 93.203 34.484 -138.987 1.00 75.06 291 GLU A O 1
ATOM 2292 N N . LYS A 1 292 ? 93.412 32.609 -137.781 1.00 76.56 292 LYS A N 1
ATOM 2293 C CA . LYS A 1 292 ? 94.641 32.146 -138.450 1.00 76.56 292 LYS A CA 1
ATOM 2294 C C . LYS A 1 292 ? 94.417 31.803 -139.918 1.00 76.56 292 LYS A C 1
ATOM 2296 O O . LYS A 1 292 ? 95.248 32.157 -140.745 1.00 76.56 292 LYS A O 1
ATOM 2301 N N . VAL A 1 293 ? 93.314 31.141 -140.262 1.00 73.00 293 VAL A N 1
ATOM 2302 C CA . VAL A 1 293 ? 92.930 30.868 -141.657 1.00 73.00 293 VAL A CA 1
ATOM 2303 C C . VAL A 1 293 ? 92.656 32.180 -142.395 1.00 73.00 293 VAL A C 1
ATOM 2305 O O . VAL A 1 293 ? 93.081 32.331 -143.535 1.00 73.00 293 VAL A O 1
ATOM 2308 N N . SER A 1 294 ? 92.041 33.162 -141.735 1.00 64.56 294 SER A N 1
ATOM 2309 C CA . SER A 1 294 ? 91.803 34.503 -142.275 1.00 64.56 294 SER A CA 1
ATOM 2310 C C . SER A 1 294 ? 93.109 35.296 -142.440 1.00 64.56 294 SER A C 1
ATOM 2312 O O . SER A 1 294 ? 93.316 35.940 -143.463 1.00 64.56 294 SER A O 1
ATOM 2314 N N . GLN A 1 295 ? 94.059 35.179 -141.505 1.00 64.06 295 GLN A N 1
ATOM 2315 C CA . GLN A 1 295 ? 95.413 35.732 -141.628 1.00 64.06 295 GLN A CA 1
ATOM 2316 C C . GLN A 1 295 ? 96.216 35.041 -142.739 1.00 64.06 295 GLN A C 1
ATOM 2318 O O . GLN A 1 295 ? 96.928 35.716 -143.484 1.00 64.06 295 GLN A O 1
ATOM 2323 N N . HIS A 1 296 ? 96.068 33.723 -142.907 1.00 61.84 296 HIS A N 1
ATOM 2324 C CA . HIS A 1 296 ? 96.633 32.975 -144.032 1.00 61.84 296 HIS A CA 1
ATOM 2325 C C . HIS A 1 296 ? 96.000 33.382 -145.371 1.00 61.84 296 HIS A C 1
ATOM 2327 O O . HIS A 1 296 ? 96.714 33.540 -146.357 1.00 61.84 296 HIS A O 1
ATOM 2333 N N . LEU A 1 297 ? 94.691 33.641 -145.409 1.00 60.62 297 LEU A N 1
ATOM 2334 C CA . LEU A 1 297 ? 93.992 34.181 -146.579 1.00 60.62 297 LEU A CA 1
ATOM 2335 C C . LEU A 1 297 ? 94.426 35.620 -146.902 1.00 60.62 297 LEU A C 1
ATOM 2337 O O . LEU A 1 297 ? 94.640 35.930 -148.070 1.00 60.62 297 LEU A O 1
ATOM 2341 N N . CYS A 1 298 ? 94.637 36.482 -145.901 1.00 59.62 298 CYS A N 1
ATOM 2342 C CA . CYS A 1 298 ? 95.156 37.845 -146.085 1.00 59.62 298 CYS A CA 1
ATOM 2343 C C . CYS A 1 298 ? 96.623 37.874 -146.541 1.00 59.62 298 CYS A C 1
ATOM 2345 O O . CYS A 1 298 ? 96.994 38.721 -147.351 1.00 59.62 298 CYS A O 1
ATOM 2347 N N . THR A 1 299 ? 97.460 36.941 -146.077 1.00 58.69 299 THR A N 1
ATOM 2348 C CA . THR A 1 299 ? 98.844 36.805 -146.573 1.00 58.69 299 THR A CA 1
ATOM 2349 C C . THR A 1 299 ? 98.901 36.221 -147.986 1.00 58.69 299 THR A C 1
ATOM 2351 O O . THR A 1 299 ? 99.766 36.621 -148.761 1.00 58.69 299 THR A O 1
ATOM 2354 N N . LEU A 1 300 ? 97.943 35.370 -148.371 1.00 55.22 300 LEU A N 1
ATOM 2355 C CA . LEU A 1 300 ? 97.752 34.943 -149.763 1.00 55.22 300 LEU A CA 1
ATOM 2356 C C . LEU A 1 300 ? 97.259 36.091 -150.663 1.00 55.22 300 LEU A C 1
ATOM 2358 O O . LEU A 1 300 ? 97.778 36.250 -151.763 1.00 55.22 300 LEU A O 1
ATOM 2362 N N . HIS A 1 301 ? 96.353 36.950 -150.183 1.00 53.03 301 HIS A N 1
ATOM 2363 C CA . HIS A 1 301 ? 95.835 38.099 -150.945 1.00 53.03 301 HIS A CA 1
ATOM 2364 C C . HIS A 1 301 ? 96.888 39.195 -151.210 1.00 53.03 301 HIS A C 1
ATOM 2366 O O . HIS A 1 301 ? 96.778 39.931 -152.186 1.00 53.03 301 HIS A O 1
ATOM 2372 N N . LEU A 1 302 ? 97.927 39.298 -150.374 1.00 55.62 302 LEU A N 1
ATOM 2373 C CA . LEU A 1 302 ? 99.047 40.234 -150.562 1.00 55.62 302 LEU A CA 1
ATOM 2374 C C . LEU A 1 302 ? 100.173 39.684 -151.460 1.00 55.62 302 LEU A C 1
ATOM 2376 O O . LEU A 1 302 ? 101.028 40.456 -151.889 1.00 55.62 302 LEU A O 1
ATOM 2380 N N . LEU A 1 303 ? 100.164 38.384 -151.785 1.00 52.41 303 LEU A N 1
ATOM 2381 C CA . LEU A 1 303 ? 101.145 37.740 -152.673 1.00 52.41 303 LEU A CA 1
ATOM 2382 C C . LEU A 1 303 ? 100.623 37.479 -154.097 1.00 52.41 303 LEU A C 1
ATOM 2384 O O . LEU A 1 303 ? 101.410 37.109 -154.968 1.00 52.41 303 LEU A O 1
ATOM 2388 N N . THR A 1 304 ? 99.341 37.726 -154.380 1.00 45.97 304 THR A N 1
ATOM 2389 C CA . THR A 1 304 ? 98.763 37.565 -155.723 1.00 45.97 304 THR A CA 1
ATOM 2390 C C . THR A 1 304 ? 98.014 38.815 -156.178 1.00 45.97 304 THR A C 1
ATOM 2392 O O . THR A 1 304 ? 96.898 39.086 -155.743 1.00 45.97 304 THR A O 1
ATOM 2395 N N . GLY A 1 305 ? 98.631 39.553 -157.108 1.00 37.91 305 GLY A N 1
ATOM 2396 C CA . GLY A 1 305 ? 97.933 40.445 -158.033 1.00 37.91 305 GLY A CA 1
ATOM 2397 C C . GLY A 1 305 ? 96.955 39.685 -158.949 1.00 37.91 305 GLY A C 1
ATOM 2398 O O . GLY A 1 305 ? 96.894 38.455 -158.919 1.00 37.91 305 GLY A O 1
ATOM 2399 N N . PRO A 1 306 ? 96.175 40.416 -159.759 1.00 51.31 306 PRO A N 1
ATOM 2400 C CA . PRO A 1 306 ? 94.877 39.980 -160.256 1.00 51.31 306 PRO A CA 1
ATOM 2401 C C . PRO A 1 306 ? 94.962 38.843 -161.277 1.00 51.31 306 PRO A C 1
ATOM 2403 O O . PRO A 1 306 ? 95.711 38.933 -162.252 1.00 51.31 306 PRO A O 1
ATOM 2406 N N . LYS A 1 307 ? 94.085 37.852 -161.093 1.00 40.84 307 LYS A N 1
ATOM 2407 C CA . LYS A 1 307 ? 93.169 37.328 -162.113 1.00 40.84 307 LYS A CA 1
ATOM 2408 C C . LYS A 1 307 ? 91.850 36.950 -161.455 1.00 40.84 307 LYS A C 1
ATOM 2410 O O . LYS A 1 307 ? 91.909 36.373 -160.350 1.00 40.84 307 LYS A O 1
#

pLDDT: mean 82.1, std 18.51, range [33.41, 98.81]

Sequence (307 aa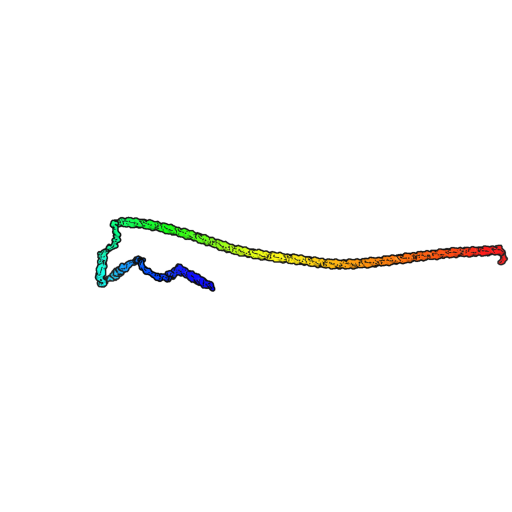):
MASDASHMLEAALEQMDDIIAGSKAAVGFSNGLYDLGSPVSVGPLPVLKLAEELRLALELQAGDKDRNSLRSQLPCTTAQTLTEWLEKGPVNLQCSSNNETYQERLARLEGDKESLVLQVSVLTDQVEAQGENIRDLESSLEEHHHKLISTEEMLQQELLSRTSLETQKLELMDEVSYLKLKLVGMEEEHNHIDEQEQHHKAEALLQELRLLKSKVEELEGEKSQYERKLKATKTEIAKLQQLLATKNAEIECLQNQLLSRGTINNDITERDQELQRLKTGMETLIAANNEKVSQHLCTLHLLTGPK

InterPro domains:
  IPR029515 Liprin [PTHR12587] (44-295)
  IPR058914 Liprin-beta-1/2, coiled-coil domain [PF26022] (103-209)